Protein AF-A0A920NKQ0-F1 (afdb_monomer_lite)

Sequence (234 aa):
MLNNEHKSLPPTGQDGELVLVLLNKGPVLARYVREHEGAYEIELANKSRVQLPPNRVLLLIVMDVQLAQGIKTLNKELRGLANKMDLRELWNEFKDSQQQFSNEEIANIYFGHLPTPQELIASVMHLETNCIYFYRKDSVYCSADEIEVEKKLADITSRVEKKQLAESLAKSLQAGTIPDPLTAAQKALLNHLRGFAIHGNNYPGYKPALEVIKLIQTGPKKQTAKSLGTVESS

Radius of gyration: 24.73 Å; chains: 1; bounding box: 52×61×77 Å

Secondary structure (DSSP, 8-state):
-------PPPSS--TTEEEEEEETTEEEEEEEEEEETTEEEEE-TTS-EEEE-GGGEEEEEE----TTTHHHHHHHHHHHHHTT---HHHHHHHTT---EE-HHHHHHHHHTSPPPHHHHHHHHHHHHHT-SSEEEETTEEEEPPHHHHHHHHHHHHHHHHHHHHHHHHHHHHHTT---SS--HHHHHHHHHHHHHHHHGGGSTTHHHHHHHHHHHHH--S---S---------

Foldseek 3Di:
DDDPDVPDDDQAFDQQKWWWFQDPVAIAIWGWGGADPQWTWTAHQVRDIDTHHPLRTQDIDGGDDDPVCGRVNLRVVLLVLLVPDDCVVVLVVCQPPQDKAALQRSLCVRVVHRDDPSSSSSSSRNQTPPDQQWHDDRRIIGGDHPVSSVVVVVVVVVVVVLLVLLLVQLVQVLVVHGDVVQDPSNVVLVVLLVQCVVPNPVRPSVVSNVSSVVSNVVDPPDDDDDDDDDDDDD

Structure (mmCIF, N/CA/C/O backbone):
data_AF-A0A920NKQ0-F1
#
_entry.id   AF-A0A920NKQ0-F1
#
loop_
_atom_site.group_PDB
_atom_site.id
_atom_site.type_symbol
_atom_site.label_atom_id
_atom_site.label_alt_id
_atom_site.label_comp_id
_atom_site.label_asym_id
_atom_site.label_entity_id
_atom_site.label_seq_id
_atom_site.pdbx_PDB_ins_code
_atom_site.Cartn_x
_atom_site.Cartn_y
_atom_site.Cartn_z
_atom_site.occupancy
_atom_site.B_iso_or_equiv
_atom_site.auth_seq_id
_atom_site.auth_comp_id
_atom_site.auth_asym_id
_atom_site.auth_atom_id
_atom_site.pdbx_PDB_model_num
ATOM 1 N N . MET A 1 1 ? 14.830 15.825 -24.745 1.00 31.38 1 MET A N 1
ATOM 2 C CA . MET A 1 1 ? 14.109 14.890 -25.633 1.00 31.38 1 MET A CA 1
ATOM 3 C C . MET A 1 1 ? 14.658 13.504 -25.361 1.00 31.38 1 MET A C 1
ATOM 5 O O . MET A 1 1 ? 15.777 13.232 -25.770 1.00 31.38 1 MET A O 1
ATOM 9 N N . LEU A 1 2 ? 13.936 12.685 -24.601 1.00 30.92 2 LEU A N 1
ATOM 10 C CA . LEU A 1 2 ? 14.263 11.273 -24.414 1.00 30.92 2 LEU A CA 1
ATOM 11 C C . LEU A 1 2 ? 13.080 10.475 -24.954 1.00 30.92 2 LEU A C 1
ATOM 13 O O . LEU A 1 2 ? 11.958 10.605 -24.470 1.00 30.92 2 LEU A O 1
ATOM 17 N N . ASN A 1 3 ? 13.345 9.753 -26.041 1.00 26.55 3 ASN A N 1
ATOM 18 C CA . ASN A 1 3 ? 12.421 8.841 -26.693 1.00 26.55 3 ASN A CA 1
ATOM 19 C C . ASN A 1 3 ? 12.031 7.733 -25.709 1.00 26.55 3 ASN A C 1
ATOM 21 O O . ASN A 1 3 ? 12.836 6.845 -25.435 1.00 26.55 3 ASN A O 1
ATOM 25 N N . ASN A 1 4 ? 10.781 7.738 -25.250 1.00 32.66 4 ASN A N 1
ATOM 26 C CA . ASN A 1 4 ? 10.126 6.515 -24.801 1.00 32.66 4 ASN A CA 1
ATOM 27 C C . ASN A 1 4 ? 9.737 5.717 -26.046 1.00 32.66 4 ASN A C 1
ATOM 29 O O . ASN A 1 4 ? 8.586 5.723 -26.480 1.00 32.66 4 ASN A O 1
ATOM 33 N N . GLU A 1 5 ? 10.723 5.065 -26.661 1.00 35.31 5 GLU A N 1
ATOM 34 C CA . GLU A 1 5 ? 10.414 3.979 -27.578 1.00 35.31 5 GLU A CA 1
ATOM 35 C C . GLU A 1 5 ? 9.790 2.864 -26.743 1.00 35.31 5 GLU A C 1
ATOM 37 O O . GLU A 1 5 ? 10.391 2.382 -25.780 1.00 35.31 5 GLU A O 1
ATOM 42 N N . HIS A 1 6 ? 8.560 2.482 -27.087 1.00 40.12 6 HIS A N 1
ATOM 43 C CA . HIS A 1 6 ? 7.969 1.233 -26.634 1.00 40.12 6 HIS A CA 1
ATOM 44 C C . HIS A 1 6 ? 8.963 0.118 -26.951 1.00 40.12 6 HIS A C 1
ATOM 46 O O . HIS A 1 6 ? 9.069 -0.321 -28.095 1.00 40.12 6 HIS A O 1
ATOM 52 N N . LYS A 1 7 ? 9.728 -0.311 -25.946 1.00 43.72 7 LYS A N 1
ATOM 53 C CA . LYS A 1 7 ? 10.643 -1.437 -26.065 1.00 43.72 7 LYS A CA 1
ATOM 54 C C . LYS A 1 7 ? 9.771 -2.677 -26.245 1.00 43.72 7 LYS A C 1
ATOM 56 O O . LYS A 1 7 ? 9.278 -3.244 -25.273 1.00 43.72 7 LYS A O 1
ATOM 61 N N . SER A 1 8 ? 9.493 -3.011 -27.503 1.00 47.75 8 SER A N 1
ATOM 62 C CA . SER A 1 8 ? 8.722 -4.183 -27.897 1.00 47.75 8 SER A CA 1
ATOM 63 C C . SER A 1 8 ? 9.381 -5.418 -27.300 1.00 47.75 8 SER A C 1
ATOM 65 O O . SER A 1 8 ? 10.593 -5.606 -27.450 1.00 47.75 8 SER A O 1
ATOM 67 N N . LEU A 1 9 ? 8.594 -6.228 -26.602 1.00 51.69 9 LEU A N 1
ATOM 68 C CA . LEU A 1 9 ? 9.090 -7.439 -25.971 1.00 51.69 9 LEU A CA 1
ATOM 69 C C . LEU A 1 9 ? 9.550 -8.462 -27.011 1.00 51.69 9 LEU A C 1
ATOM 71 O O . LEU A 1 9 ? 8.978 -8.535 -28.104 1.00 51.69 9 LEU A O 1
ATOM 75 N N . PRO A 1 10 ? 10.538 -9.305 -26.673 1.00 56.22 10 PRO A N 1
ATOM 76 C CA . PRO A 1 10 ? 10.752 -10.528 -27.423 1.00 56.22 10 PRO A CA 1
ATOM 77 C C . PRO A 1 10 ? 9.481 -11.402 -27.363 1.00 56.22 10 PRO A C 1
ATOM 79 O O . PRO A 1 10 ? 8.816 -11.454 -26.329 1.00 56.22 10 PRO A O 1
ATOM 82 N N . PRO A 1 11 ? 9.133 -12.128 -28.441 1.00 54.22 11 PRO A N 1
ATOM 83 C CA . PRO A 1 11 ? 7.892 -12.911 -28.523 1.00 54.22 11 PRO A CA 1
ATOM 84 C C . PRO A 1 11 ? 7.810 -14.072 -27.511 1.00 54.22 11 PRO A C 1
ATOM 86 O O . PRO A 1 11 ? 6.739 -14.652 -27.323 1.00 54.22 11 PRO A O 1
ATOM 89 N N . THR A 1 12 ? 8.924 -14.404 -26.851 1.00 55.59 12 THR A N 1
ATOM 90 C CA . THR A 1 12 ? 9.041 -15.491 -25.875 1.00 55.59 12 THR A CA 1
ATOM 91 C C . THR A 1 12 ? 9.936 -15.040 -24.725 1.00 55.59 12 THR A C 1
ATOM 93 O O . THR A 1 12 ? 11.038 -14.551 -24.974 1.00 55.59 12 THR A O 1
ATOM 96 N N . GLY A 1 13 ? 9.485 -15.242 -23.485 1.00 58.12 13 GLY A N 1
ATOM 97 C CA . GLY A 1 13 ? 10.257 -14.932 -22.286 1.00 58.12 13 GLY A CA 1
ATOM 98 C C . GLY A 1 13 ? 11.505 -15.802 -22.181 1.00 58.12 13 GLY A C 1
ATOM 99 O O . GLY A 1 13 ? 11.417 -17.032 -22.225 1.00 58.12 13 GLY A O 1
ATOM 100 N N . GLN A 1 14 ? 12.668 -15.164 -22.068 1.00 57.09 14 GLN A N 1
ATOM 101 C CA . GLN A 1 14 ? 13.926 -15.857 -21.783 1.00 57.09 14 GLN A CA 1
ATOM 102 C C . GLN A 1 14 ? 14.057 -16.131 -20.276 1.00 57.09 14 GLN A C 1
ATOM 104 O O . GLN A 1 14 ? 13.480 -15.425 -19.442 1.00 57.09 14 GLN A O 1
ATOM 109 N N . ASP A 1 15 ? 14.828 -17.159 -19.907 1.00 59.41 15 ASP A N 1
ATOM 110 C CA . ASP A 1 15 ? 15.161 -17.426 -18.505 1.00 59.41 15 ASP A CA 1
ATOM 111 C C . ASP A 1 15 ? 15.832 -16.184 -17.884 1.00 59.41 15 AS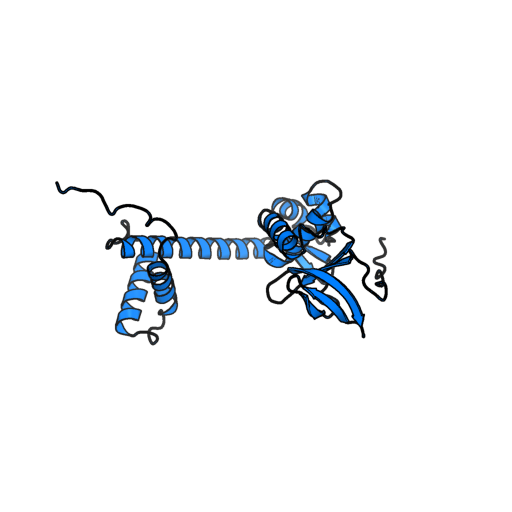P A C 1
ATOM 113 O O . ASP A 1 15 ? 16.913 -15.778 -18.300 1.00 59.41 15 ASP A O 1
ATOM 117 N N . GLY A 1 16 ? 15.169 -15.565 -16.898 1.00 66.50 16 GLY A N 1
ATOM 118 C CA . GLY A 1 16 ? 15.661 -14.372 -16.187 1.00 66.50 16 GLY A CA 1
ATOM 119 C C . GLY A 1 16 ? 14.882 -13.076 -16.445 1.00 66.50 16 GLY A C 1
ATOM 120 O O . GLY A 1 16 ? 15.125 -12.074 -15.771 1.00 66.50 16 GLY A O 1
ATOM 121 N N . GLU A 1 17 ? 13.908 -13.070 -17.360 1.00 84.56 17 GLU A N 1
ATOM 122 C CA . GLU A 1 17 ? 13.039 -11.905 -17.557 1.00 84.56 17 GLU A CA 1
ATOM 123 C C . GLU A 1 17 ? 11.951 -11.837 -16.477 1.00 84.56 17 GLU A C 1
ATOM 125 O O . GLU A 1 17 ? 11.059 -12.691 -16.369 1.00 84.56 17 GLU A O 1
ATOM 130 N N . LEU A 1 18 ? 12.030 -10.797 -15.651 1.00 89.19 18 LEU A N 1
ATOM 131 C CA . LEU A 1 18 ? 11.061 -10.503 -14.611 1.00 89.19 18 LEU A CA 1
ATOM 132 C C . LEU A 1 18 ? 10.229 -9.284 -14.977 1.00 89.19 18 LEU A C 1
ATOM 134 O O . LEU A 1 18 ? 10.661 -8.344 -15.643 1.00 89.19 18 LEU A O 1
ATOM 138 N N . VAL A 1 19 ? 9.011 -9.287 -14.464 1.00 91.06 19 VAL A N 1
ATOM 139 C CA . VAL A 1 19 ? 8.059 -8.211 -14.664 1.00 91.06 19 VAL A CA 1
ATOM 140 C C . VAL A 1 19 ? 7.398 -7.881 -13.339 1.00 91.06 19 VAL A C 1
ATOM 142 O O . VAL A 1 19 ? 6.924 -8.763 -12.616 1.00 91.06 19 VAL A O 1
ATOM 145 N N . LEU A 1 20 ? 7.395 -6.600 -12.990 1.00 93.38 20 LEU A N 1
ATOM 146 C CA . LEU A 1 20 ? 6.623 -6.095 -11.868 1.00 93.38 20 LEU A CA 1
ATOM 147 C C . LEU A 1 20 ? 5.229 -5.744 -12.377 1.00 93.38 20 LEU A C 1
ATOM 149 O O . LEU A 1 20 ? 5.084 -4.925 -13.284 1.00 93.38 20 LEU A O 1
ATOM 153 N N . VAL A 1 21 ? 4.202 -6.348 -11.789 1.00 93.06 21 VAL A N 1
ATOM 154 C CA . VAL A 1 21 ? 2.810 -6.145 -12.206 1.00 93.06 21 VAL A CA 1
ATOM 155 C C . VAL A 1 21 ? 1.930 -5.696 -11.053 1.00 93.06 21 VAL A C 1
ATOM 157 O O . VAL A 1 21 ? 2.148 -6.088 -9.909 1.00 93.06 21 VAL A O 1
ATOM 160 N N . LEU A 1 22 ? 0.893 -4.919 -11.355 1.00 92.75 22 LEU A N 1
ATOM 161 C CA . LEU A 1 22 ? -0.088 -4.427 -10.396 1.00 92.75 22 LEU A CA 1
ATOM 162 C C . LEU A 1 22 ? -1.309 -5.353 -10.320 1.00 92.75 22 LEU A C 1
ATOM 164 O O . LEU A 1 22 ? -2.247 -5.254 -11.113 1.00 92.75 22 LEU A O 1
ATOM 168 N N . LEU A 1 23 ? -1.348 -6.234 -9.322 1.00 91.44 23 LEU A N 1
ATOM 169 C CA . LEU A 1 23 ? -2.534 -7.045 -9.033 1.00 91.44 23 LEU A CA 1
ATOM 170 C C . LEU A 1 23 ? -3.507 -6.285 -8.119 1.00 91.44 23 LEU A C 1
ATOM 172 O O . LEU A 1 23 ? -3.176 -5.260 -7.534 1.00 91.44 23 LEU A O 1
ATOM 176 N N . ASN A 1 24 ? -4.712 -6.825 -7.918 1.00 87.62 24 ASN A N 1
ATOM 177 C CA . ASN A 1 24 ? -5.721 -6.209 -7.038 1.00 87.62 24 ASN A CA 1
ATOM 178 C C . ASN A 1 24 ? -5.260 -6.048 -5.578 1.00 87.62 24 ASN A C 1
ATOM 180 O O . ASN A 1 24 ? -5.810 -5.235 -4.846 1.00 87.62 24 ASN A O 1
ATOM 184 N N . LYS A 1 25 ? -4.275 -6.842 -5.141 1.00 86.31 25 LYS A N 1
ATOM 185 C CA . LYS A 1 25 ? -3.682 -6.769 -3.796 1.00 86.31 25 LYS A CA 1
ATOM 186 C C . LYS A 1 25 ? -2.378 -5.958 -3.758 1.00 86.31 25 LYS A C 1
ATOM 188 O O . LYS A 1 25 ? -1.677 -6.013 -2.752 1.00 86.31 25 LYS A O 1
ATOM 193 N N . GLY A 1 26 ? 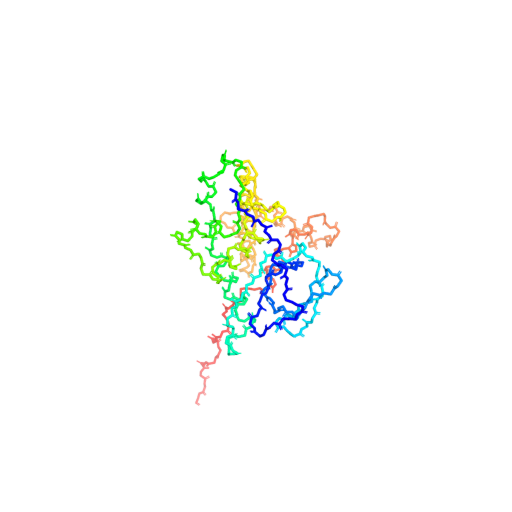-2.045 -5.262 -4.844 1.00 90.62 26 GLY A N 1
ATOM 194 C CA . GLY A 1 26 ? -0.819 -4.487 -4.994 1.00 90.62 26 GLY A CA 1
ATOM 195 C C . GLY A 1 26 ? 0.213 -5.127 -5.935 1.00 90.62 26 GLY A C 1
ATOM 196 O O . GLY A 1 26 ? -0.064 -6.152 -6.572 1.00 90.62 26 GLY A O 1
ATOM 197 N N . PRO A 1 27 ? 1.403 -4.513 -6.030 1.00 93.81 27 PRO A N 1
ATOM 198 C CA . PRO A 1 27 ? 2.465 -4.901 -6.937 1.00 93.81 27 PRO A CA 1
ATOM 199 C C . PRO A 1 27 ? 3.124 -6.224 -6.533 1.00 93.81 27 PRO A C 1
ATOM 201 O O . PRO A 1 27 ? 3.353 -6.516 -5.349 1.00 93.81 27 PRO A O 1
ATOM 204 N N . VAL A 1 28 ? 3.422 -7.042 -7.540 1.00 93.75 28 VAL A N 1
ATOM 205 C CA . VAL A 1 28 ? 4.037 -8.364 -7.402 1.00 93.75 28 VAL A CA 1
ATOM 206 C C . VAL A 1 28 ? 5.036 -8.577 -8.530 1.00 93.75 28 VAL A C 1
ATOM 208 O O . VAL A 1 28 ? 4.722 -8.349 -9.695 1.00 93.75 28 VAL A O 1
ATOM 211 N N . LEU A 1 29 ? 6.232 -9.039 -8.176 1.00 93.00 29 LEU A N 1
ATOM 212 C CA . LEU A 1 29 ? 7.236 -9.484 -9.132 1.00 93.00 29 LEU A CA 1
ATOM 213 C C . LEU A 1 29 ? 6.882 -10.891 -9.626 1.00 93.00 29 LEU A C 1
ATOM 215 O O . LEU A 1 29 ? 6.630 -11.795 -8.819 1.00 93.00 29 LEU A O 1
ATOM 219 N N . ALA A 1 30 ? 6.870 -11.071 -10.938 1.00 91.38 30 ALA A N 1
ATOM 220 C CA . ALA A 1 30 ? 6.529 -12.309 -11.623 1.00 91.38 30 ALA A CA 1
ATOM 221 C C . ALA A 1 30 ? 7.544 -12.595 -12.735 1.00 91.38 30 ALA A C 1
ATOM 223 O O . ALA A 1 30 ? 8.327 -11.720 -13.105 1.00 91.38 30 ALA A O 1
ATOM 224 N N . ARG A 1 31 ? 7.534 -13.817 -13.270 1.00 89.62 31 ARG A N 1
ATOM 225 C CA . ARG A 1 31 ? 8.310 -14.154 -14.467 1.00 89.62 31 ARG A CA 1
ATOM 226 C C . ARG A 1 31 ? 7.494 -13.811 -15.708 1.00 89.62 31 ARG A C 1
ATOM 228 O O . ARG A 1 31 ? 6.308 -14.145 -15.765 1.00 89.62 31 ARG A O 1
ATOM 235 N N . TYR A 1 32 ? 8.115 -13.162 -16.683 1.00 88.81 32 TYR A N 1
ATOM 236 C CA . TYR A 1 32 ? 7.499 -12.942 -17.986 1.00 88.81 32 TYR A CA 1
ATOM 237 C C . TYR A 1 32 ? 7.494 -14.252 -18.791 1.00 88.81 32 TYR A C 1
ATOM 239 O O . TYR A 1 32 ? 8.477 -14.989 -18.776 1.00 88.81 32 TYR A O 1
ATOM 247 N N . VAL A 1 33 ? 6.375 -14.580 -19.446 1.00 87.31 33 VAL A N 1
ATOM 248 C CA . VAL A 1 33 ? 6.249 -15.808 -20.253 1.00 87.31 33 VAL A CA 1
ATOM 249 C C . VAL A 1 33 ? 6.182 -15.471 -21.735 1.00 87.31 33 VAL A C 1
ATOM 251 O O . VAL A 1 33 ? 6.954 -16.020 -22.516 1.00 87.31 33 VAL A O 1
ATOM 254 N N . ARG A 1 34 ? 5.240 -14.612 -22.132 1.00 85.75 34 ARG A N 1
ATOM 255 C CA . ARG A 1 34 ? 5.060 -14.144 -23.515 1.00 85.75 34 ARG A CA 1
ATOM 256 C C . ARG A 1 34 ? 4.038 -13.016 -23.576 1.00 85.75 34 ARG A C 1
ATOM 258 O O . ARG A 1 34 ? 3.307 -12.775 -22.616 1.00 85.75 34 ARG A O 1
ATOM 265 N N . GLU A 1 35 ? 3.932 -12.390 -24.737 1.00 83.81 35 GLU A N 1
ATOM 266 C CA . GLU A 1 35 ? 2.845 -11.484 -25.095 1.00 83.81 35 GLU A CA 1
ATOM 267 C C . GLU A 1 35 ? 1.947 -12.160 -26.139 1.00 83.81 35 GLU A C 1
ATOM 269 O O . GLU A 1 35 ? 2.434 -12.765 -27.094 1.00 83.81 35 GLU A O 1
ATOM 274 N N . HIS A 1 36 ? 0.632 -12.107 -25.940 1.00 79.19 36 HIS A N 1
ATOM 275 C CA . HIS A 1 36 ? -0.359 -12.681 -26.847 1.00 79.19 36 HIS A CA 1
ATOM 276 C C . HIS A 1 36 ? -1.541 -11.723 -26.982 1.00 79.19 36 HIS A C 1
ATOM 278 O O . HIS A 1 36 ? -2.149 -11.362 -25.978 1.00 79.19 36 HIS A O 1
ATOM 284 N N . GLU A 1 37 ? -1.868 -11.316 -28.213 1.00 78.31 37 GLU A N 1
ATOM 285 C CA . GLU A 1 37 ? -2.994 -10.407 -28.511 1.00 78.31 37 GLU A CA 1
ATOM 286 C C . GLU A 1 37 ? -2.965 -9.093 -27.697 1.00 78.31 37 GLU A C 1
ATOM 288 O O . GLU A 1 37 ? -4.000 -8.563 -27.298 1.00 78.31 37 GLU A O 1
ATOM 293 N N . GLY A 1 38 ? -1.767 -8.562 -27.421 1.00 78.38 38 GLY A N 1
ATOM 294 C CA . GLY A 1 38 ? -1.579 -7.342 -26.624 1.00 78.38 38 GLY A CA 1
ATOM 295 C C . GLY A 1 38 ? -1.772 -7.529 -25.113 1.00 78.38 38 GLY A C 1
ATOM 296 O O . GLY A 1 38 ? -1.787 -6.548 -24.371 1.00 78.38 38 GLY A O 1
ATOM 297 N N . ALA A 1 39 ? -1.922 -8.769 -24.637 1.00 85.00 39 ALA A N 1
ATOM 298 C CA . ALA A 1 39 ? -1.914 -9.123 -23.223 1.00 85.00 39 ALA A CA 1
ATOM 299 C C . ALA A 1 39 ? -0.613 -9.842 -22.841 1.00 85.00 39 ALA A C 1
ATOM 301 O O . ALA A 1 39 ? -0.072 -10.655 -23.589 1.00 85.00 39 ALA A O 1
ATOM 302 N N . TYR A 1 40 ? -0.130 -9.573 -21.632 1.00 86.31 40 TYR A N 1
ATOM 303 C CA . TYR A 1 40 ? 1.097 -10.142 -21.088 1.00 86.31 40 TYR A CA 1
ATOM 304 C C . TYR A 1 40 ? 0.750 -11.398 -20.290 1.00 86.31 40 TYR A C 1
ATOM 306 O O . TYR A 1 40 ? 0.030 -11.319 -19.292 1.00 86.31 40 TYR A O 1
ATOM 314 N N . GLU A 1 41 ? 1.265 -12.554 -20.704 1.00 90.38 41 GLU A N 1
ATOM 315 C CA . GLU A 1 41 ? 1.208 -13.786 -19.922 1.00 90.38 41 GLU A CA 1
ATOM 316 C C . GLU A 1 41 ? 2.402 -13.835 -18.965 1.00 90.38 41 GLU A C 1
ATOM 318 O O . GLU A 1 41 ? 3.564 -13.740 -19.370 1.00 90.38 41 GLU A O 1
ATOM 323 N N . ILE A 1 42 ? 2.100 -13.988 -17.678 1.00 91.00 42 ILE A N 1
ATOM 324 C CA . ILE A 1 42 ? 3.086 -14.004 -16.600 1.00 91.00 42 ILE A CA 1
ATOM 325 C C . ILE A 1 42 ? 2.926 -15.246 -15.729 1.00 91.00 42 ILE A C 1
ATOM 327 O O . ILE A 1 42 ? 1.824 -15.774 -15.572 1.00 91.00 42 ILE A O 1
ATOM 331 N N . GLU A 1 43 ? 4.015 -15.683 -15.105 1.00 90.56 43 GLU A N 1
ATOM 332 C CA . GLU A 1 43 ? 4.030 -16.771 -14.131 1.00 90.56 43 GLU A CA 1
ATOM 333 C C . GLU A 1 43 ? 4.333 -16.223 -12.730 1.00 90.56 43 GLU A C 1
ATOM 335 O O . GLU A 1 43 ? 5.390 -15.643 -12.462 1.00 90.56 43 GLU A O 1
ATOM 340 N N . LEU A 1 44 ? 3.378 -16.398 -11.817 1.00 89.31 44 LEU A N 1
ATOM 341 C CA . LEU A 1 44 ? 3.498 -15.983 -10.422 1.00 89.31 44 LEU A CA 1
ATOM 342 C C . LEU A 1 44 ? 4.373 -16.962 -9.621 1.00 89.31 44 LEU A C 1
ATOM 344 O O . LEU A 1 44 ? 4.608 -18.103 -10.010 1.00 89.31 44 LEU A O 1
ATOM 348 N N . ALA A 1 45 ? 4.799 -16.551 -8.424 1.00 86.06 45 ALA A N 1
ATOM 349 C CA . ALA A 1 45 ? 5.677 -17.353 -7.562 1.00 86.06 45 ALA A CA 1
ATOM 350 C C . ALA A 1 45 ? 5.107 -18.729 -7.142 1.00 86.06 45 ALA A C 1
ATOM 352 O O . ALA A 1 45 ? 5.848 -19.608 -6.710 1.00 86.06 45 ALA A O 1
ATOM 353 N N . ASN A 1 46 ? 3.790 -18.913 -7.231 1.00 84.81 46 ASN A N 1
ATOM 354 C CA . ASN A 1 46 ? 3.079 -20.175 -6.996 1.00 84.81 46 ASN A CA 1
ATOM 355 C C . ASN A 1 46 ? 2.933 -21.031 -8.274 1.00 84.81 46 ASN A C 1
ATOM 357 O O . ASN A 1 46 ? 2.162 -21.987 -8.258 1.00 84.81 46 ASN A O 1
ATOM 361 N N . LYS A 1 47 ? 3.628 -20.681 -9.365 1.00 83.00 47 LYS A N 1
ATOM 362 C CA . LYS A 1 47 ? 3.540 -21.302 -10.697 1.00 83.00 47 LYS A CA 1
ATOM 363 C C . LYS A 1 47 ? 2.178 -21.165 -11.389 1.00 83.00 47 LYS A C 1
ATOM 365 O O . LYS A 1 47 ? 1.954 -21.799 -12.415 1.00 83.00 47 LYS A O 1
ATOM 370 N N . SER A 1 48 ? 1.258 -20.349 -10.865 1.00 87.19 48 SER A N 1
ATOM 371 C CA . SER A 1 48 ? 0.031 -20.030 -11.599 1.00 87.19 48 SER A CA 1
ATOM 372 C C . SER A 1 48 ? 0.326 -18.997 -12.677 1.00 87.19 48 SER A C 1
ATOM 374 O O . SER A 1 48 ? 1.037 -18.023 -12.409 1.00 87.19 48 SER A O 1
ATOM 376 N N . ARG A 1 49 ? -0.273 -19.175 -13.853 1.00 90.44 49 ARG A N 1
ATOM 377 C CA . ARG A 1 49 ? -0.169 -18.224 -14.959 1.00 90.44 49 ARG A CA 1
ATOM 378 C C . ARG A 1 49 ? -1.382 -17.316 -15.026 1.00 90.44 49 ARG A C 1
ATOM 380 O O . ARG A 1 49 ? -2.498 -17.749 -14.743 1.00 90.44 49 ARG A O 1
ATOM 387 N N . VAL A 1 50 ? -1.146 -16.058 -15.369 1.00 90.69 50 VAL A N 1
ATOM 388 C CA . VAL A 1 50 ? -2.179 -15.024 -15.463 1.00 90.69 50 VAL A CA 1
ATOM 389 C C . VAL A 1 50 ? -1.895 -14.167 -16.690 1.00 90.69 50 VAL A C 1
ATOM 391 O O . VAL A 1 50 ? -0.738 -13.858 -16.964 1.00 90.69 50 VAL A O 1
ATOM 394 N N . GLN A 1 51 ? -2.947 -13.778 -17.409 1.00 91.06 51 GLN A N 1
ATOM 395 C CA . GLN A 1 51 ? -2.866 -12.769 -18.462 1.00 91.06 51 GLN A CA 1
ATOM 396 C C . GLN A 1 51 ? -3.274 -11.407 -17.913 1.00 91.06 51 GLN A C 1
ATOM 398 O O . GLN A 1 51 ? -4.273 -11.292 -17.198 1.00 91.06 51 GLN A O 1
ATOM 403 N N . LEU A 1 52 ? -2.496 -10.381 -18.240 1.00 90.38 52 LEU A N 1
ATOM 404 C CA . LEU A 1 52 ? -2.727 -9.018 -17.785 1.00 90.38 52 LEU A CA 1
ATOM 405 C C . LEU A 1 52 ? -2.664 -8.028 -18.952 1.00 90.38 52 LEU A C 1
ATOM 407 O O . LEU A 1 52 ? -1.816 -8.175 -19.832 1.00 90.38 52 LEU A O 1
ATOM 411 N N . PRO A 1 53 ? -3.523 -6.995 -18.953 1.00 90.56 53 PRO A N 1
ATOM 412 C CA . PRO A 1 53 ? -3.408 -5.901 -19.908 1.00 90.56 53 PRO A CA 1
ATOM 413 C C . PRO A 1 53 ? -2.134 -5.066 -19.657 1.00 90.56 53 PRO A C 1
ATOM 415 O O . PRO A 1 53 ? -1.649 -5.019 -18.520 1.00 90.56 53 PRO A O 1
ATOM 418 N N . PRO A 1 54 ? -1.620 -4.341 -20.669 1.00 86.19 54 PRO A N 1
ATOM 419 C CA . PRO A 1 54 ? -0.352 -3.608 -20.574 1.00 86.19 54 PRO A CA 1
ATOM 420 C C . PRO A 1 54 ? -0.319 -2.563 -19.450 1.00 86.19 54 PRO A C 1
ATOM 422 O O . PRO A 1 54 ? 0.693 -2.389 -18.785 1.00 86.19 54 PRO A O 1
ATOM 425 N N . ASN A 1 55 ? -1.450 -1.914 -19.153 1.00 87.00 55 ASN A N 1
ATOM 426 C CA . ASN A 1 55 ? -1.563 -0.898 -18.094 1.00 87.00 55 ASN A CA 1
ATOM 427 C C . ASN A 1 55 ? -1.353 -1.435 -16.660 1.00 87.00 55 ASN A C 1
ATOM 429 O O . ASN A 1 55 ? -1.281 -0.659 -15.700 1.00 87.00 55 ASN A O 1
ATOM 433 N N . ARG A 1 56 ? -1.301 -2.763 -16.500 1.00 90.50 56 ARG A N 1
ATOM 434 C CA . ARG A 1 56 ? -0.995 -3.456 -15.243 1.00 90.50 56 ARG A CA 1
ATOM 435 C C . ARG A 1 56 ? 0.484 -3.819 -15.132 1.00 90.50 56 ARG A C 1
ATOM 437 O O . ARG A 1 56 ? 0.894 -4.266 -14.065 1.00 90.50 56 ARG A O 1
ATOM 444 N N . VAL A 1 57 ? 1.273 -3.638 -16.187 1.00 90.50 57 VAL A N 1
ATOM 445 C CA . VAL A 1 57 ? 2.725 -3.817 -16.167 1.00 90.50 57 VAL A CA 1
ATOM 446 C C . VAL A 1 57 ? 3.364 -2.519 -15.685 1.00 90.50 57 VAL A C 1
ATOM 448 O O . VAL A 1 57 ? 3.104 -1.452 -16.229 1.00 90.50 57 VAL A O 1
ATOM 451 N N . LEU A 1 58 ? 4.155 -2.611 -14.617 1.00 90.88 58 LEU A N 1
ATOM 452 C CA . LEU A 1 58 ? 4.789 -1.465 -13.964 1.00 90.88 58 LEU A CA 1
ATOM 453 C C . LEU A 1 58 ? 6.239 -1.289 -14.406 1.00 90.88 58 LEU A C 1
ATOM 455 O O . LEU A 1 58 ? 6.679 -0.174 -14.654 1.00 90.88 58 LEU A O 1
ATOM 459 N N . LEU A 1 59 ? 6.976 -2.397 -14.467 1.00 90.00 59 LEU A N 1
ATOM 460 C CA . LEU A 1 59 ? 8.395 -2.433 -14.801 1.00 90.00 59 LEU A CA 1
ATOM 461 C C . LEU A 1 59 ? 8.744 -3.757 -15.476 1.00 90.00 59 LEU A C 1
ATOM 463 O O . LEU A 1 59 ? 8.226 -4.812 -15.101 1.00 90.00 59 LEU A O 1
ATOM 467 N N . LEU A 1 60 ? 9.684 -3.687 -16.411 1.00 86.81 60 LEU A N 1
ATOM 468 C CA . LEU A 1 60 ? 10.296 -4.821 -17.097 1.00 86.81 60 LEU A CA 1
ATOM 469 C C . LEU A 1 60 ? 11.774 -4.850 -16.734 1.00 86.81 60 LEU A C 1
ATOM 471 O O . LEU A 1 60 ? 12.482 -3.871 -16.960 1.00 86.81 60 LEU A O 1
ATOM 475 N N . ILE A 1 61 ? 12.230 -5.944 -16.131 1.00 85.31 61 ILE A N 1
ATOM 476 C CA . ILE A 1 61 ? 13.574 -6.028 -15.564 1.00 85.31 61 ILE A CA 1
ATOM 477 C C . ILE A 1 61 ? 14.175 -7.386 -15.883 1.00 85.31 61 ILE A C 1
ATOM 479 O O . ILE A 1 61 ? 13.590 -8.429 -15.607 1.00 85.31 61 ILE A O 1
ATOM 483 N N . VAL A 1 62 ? 15.393 -7.367 -16.408 1.00 83.62 62 VAL A N 1
ATOM 484 C CA . VAL A 1 62 ? 16.200 -8.574 -16.566 1.00 83.62 62 VAL A CA 1
ATOM 485 C C . VAL A 1 62 ? 17.047 -8.730 -15.311 1.00 83.62 62 VAL A C 1
ATOM 487 O O . VAL A 1 62 ? 17.829 -7.840 -14.973 1.00 83.62 62 VAL A O 1
ATOM 490 N N . MET A 1 63 ? 16.863 -9.833 -14.590 1.00 77.56 63 MET A N 1
ATOM 491 C CA . MET A 1 63 ? 17.605 -10.119 -13.365 1.00 77.56 63 MET A CA 1
ATOM 492 C C . MET A 1 63 ? 17.871 -11.616 -13.260 1.00 77.56 63 MET A C 1
ATOM 494 O O . MET A 1 63 ? 16.956 -12.428 -13.393 1.00 77.56 63 MET A O 1
ATOM 498 N N . ASP A 1 64 ? 19.113 -11.978 -12.952 1.00 71.12 64 ASP A N 1
ATOM 499 C CA . ASP A 1 64 ? 19.453 -13.360 -12.634 1.00 71.12 64 ASP A CA 1
ATOM 500 C C . ASP A 1 64 ? 18.904 -13.722 -11.244 1.00 71.12 64 ASP A C 1
ATOM 502 O O . ASP A 1 64 ? 19.440 -13.327 -10.205 1.00 71.12 64 ASP A O 1
ATOM 506 N N . VAL A 1 65 ? 17.783 -14.445 -11.223 1.00 67.25 65 VAL A N 1
ATOM 507 C CA . VAL A 1 65 ? 17.217 -14.992 -9.989 1.00 67.25 65 VAL A CA 1
ATOM 508 C C . VAL A 1 65 ? 17.759 -16.394 -9.804 1.00 67.25 65 VAL A C 1
ATOM 510 O O . VAL A 1 65 ? 17.228 -17.362 -10.352 1.00 67.25 65 VAL A O 1
ATOM 513 N N . GLN A 1 66 ? 18.774 -16.498 -8.952 1.00 63.66 66 GLN A N 1
ATOM 514 C CA . GLN A 1 66 ? 19.324 -17.775 -8.520 1.00 63.66 66 GLN A CA 1
ATOM 515 C C . GLN A 1 66 ? 18.205 -18.707 -8.023 1.00 63.66 66 GLN A C 1
ATOM 517 O O . GLN A 1 66 ? 17.337 -18.314 -7.230 1.00 63.66 66 GLN A O 1
ATOM 522 N N . LEU A 1 67 ? 18.248 -19.970 -8.464 1.00 55.03 67 LEU A N 1
ATOM 523 C CA . LEU A 1 67 ? 17.207 -20.980 -8.218 1.00 55.03 67 LEU A CA 1
ATOM 524 C C . LEU A 1 67 ? 16.887 -21.160 -6.720 1.00 55.03 67 LEU A C 1
ATOM 526 O O . LEU A 1 67 ? 15.753 -21.474 -6.360 1.00 55.03 67 LEU A O 1
ATOM 530 N N . ALA A 1 68 ? 17.882 -20.929 -5.854 1.00 51.16 68 ALA A N 1
ATOM 531 C CA . ALA A 1 68 ? 17.782 -21.066 -4.403 1.00 51.16 68 ALA A CA 1
ATOM 532 C C . ALA A 1 68 ? 16.973 -19.949 -3.719 1.00 51.16 68 ALA A C 1
ATOM 534 O O . ALA A 1 68 ? 16.311 -20.212 -2.716 1.00 51.16 68 ALA A O 1
ATOM 535 N N . GLN A 1 69 ? 16.998 -18.715 -4.239 1.00 64.25 69 GLN A N 1
ATOM 536 C CA . GLN A 1 69 ? 16.317 -17.588 -3.590 1.00 64.25 69 GLN A CA 1
ATOM 537 C C . GLN A 1 69 ? 14.831 -17.563 -3.962 1.00 64.25 69 GLN A C 1
ATOM 539 O O . GLN A 1 69 ? 13.985 -17.363 -3.094 1.00 64.25 69 GLN A O 1
ATOM 544 N N . GLY A 1 70 ? 14.480 -17.898 -5.206 1.00 81.06 70 GLY A N 1
ATOM 545 C CA . GLY A 1 70 ? 13.095 -18.016 -5.664 1.00 81.06 70 GLY A CA 1
ATOM 546 C C . GLY A 1 70 ? 12.300 -16.697 -5.634 1.00 81.06 70 GLY A C 1
ATOM 547 O O . GLY A 1 70 ? 12.414 -15.861 -4.737 1.00 81.06 70 GLY A O 1
ATOM 548 N N . ILE A 1 71 ? 11.392 -16.519 -6.598 1.00 86.56 71 ILE A N 1
ATOM 549 C CA . ILE A 1 71 ? 10.610 -15.274 -6.770 1.00 86.56 71 ILE A CA 1
ATOM 550 C C . ILE A 1 71 ? 9.794 -14.909 -5.514 1.00 86.56 71 ILE A C 1
ATOM 552 O O . ILE A 1 71 ? 9.546 -13.736 -5.236 1.00 86.56 71 ILE A O 1
ATOM 556 N N . LYS A 1 72 ? 9.372 -15.901 -4.719 1.00 88.94 72 LYS A N 1
ATOM 557 C CA . LYS A 1 72 ? 8.606 -15.675 -3.484 1.00 88.94 72 LYS A CA 1
ATOM 558 C C . LYS A 1 72 ? 9.428 -14.966 -2.402 1.00 88.94 72 LYS A C 1
ATOM 560 O O . LYS A 1 72 ? 8.906 -14.053 -1.763 1.00 88.94 72 LYS A O 1
ATOM 565 N N . THR A 1 73 ? 10.668 -15.398 -2.174 1.00 90.25 73 THR A N 1
ATOM 566 C CA . THR A 1 73 ? 11.554 -14.797 -1.164 1.00 90.25 73 THR A CA 1
ATOM 567 C C . THR A 1 73 ? 11.971 -13.409 -1.615 1.00 90.25 73 THR A C 1
ATOM 569 O O . THR A 1 73 ? 11.816 -12.463 -0.850 1.00 90.25 73 THR A O 1
ATOM 572 N N . LEU A 1 74 ? 12.335 -13.271 -2.893 1.00 90.25 74 LEU A N 1
ATOM 573 C CA . LEU A 1 74 ? 12.674 -11.985 -3.494 1.00 90.25 74 LEU A CA 1
ATOM 574 C C . LEU A 1 74 ? 11.521 -10.972 -3.370 1.00 90.25 74 LEU A C 1
ATOM 576 O O . LEU A 1 74 ? 11.723 -9.862 -2.895 1.00 90.25 74 LEU A O 1
ATOM 580 N N . ASN A 1 75 ? 10.276 -11.364 -3.676 1.00 92.06 75 ASN A N 1
ATOM 581 C CA . ASN A 1 75 ? 9.101 -10.506 -3.450 1.00 92.06 75 ASN A CA 1
ATOM 582 C C . ASN A 1 75 ? 8.968 -10.044 -1.991 1.00 92.06 75 ASN A C 1
ATOM 584 O O . ASN A 1 75 ? 8.548 -8.917 -1.728 1.00 92.06 75 ASN A O 1
ATOM 588 N N . LYS A 1 76 ? 9.269 -10.924 -1.028 1.00 93.38 76 LYS A N 1
ATOM 589 C CA . LYS A 1 76 ? 9.196 -10.595 0.400 1.00 93.38 76 LYS A CA 1
ATOM 590 C C . LYS A 1 76 ? 10.285 -9.594 0.791 1.00 93.38 76 LYS A C 1
ATOM 592 O O . LYS A 1 76 ? 9.990 -8.669 1.543 1.00 93.38 76 LYS A O 1
ATOM 597 N N . GLU A 1 77 ? 11.503 -9.778 0.295 1.00 93.50 77 GLU A N 1
ATOM 598 C CA . GLU A 1 77 ? 12.642 -8.884 0.531 1.00 93.50 77 GLU A CA 1
ATOM 599 C C . GLU A 1 77 ? 12.391 -7.499 -0.066 1.00 93.50 77 GLU A C 1
ATOM 601 O O . GLU A 1 77 ? 12.463 -6.507 0.656 1.00 93.50 77 GLU A O 1
ATOM 606 N N . LEU A 1 78 ? 11.977 -7.439 -1.334 1.00 94.56 78 LEU A N 1
ATOM 607 C CA . LEU A 1 78 ? 11.666 -6.194 -2.041 1.00 94.56 78 LEU A CA 1
ATOM 608 C C . LEU A 1 78 ? 10.525 -5.426 -1.378 1.00 94.56 78 LEU A C 1
ATOM 610 O O . LEU A 1 78 ? 10.625 -4.221 -1.177 1.00 94.56 78 LEU A O 1
ATOM 614 N N . ARG A 1 79 ? 9.469 -6.122 -0.940 1.00 94.81 79 ARG A N 1
ATOM 615 C CA . ARG A 1 79 ? 8.398 -5.492 -0.157 1.00 94.81 79 ARG A CA 1
ATOM 616 C C . ARG A 1 79 ? 8.898 -5.003 1.202 1.00 94.81 79 ARG A C 1
ATOM 618 O O . ARG A 1 79 ? 8.440 -3.978 1.694 1.00 94.81 79 ARG A O 1
ATOM 625 N N . GLY A 1 80 ? 9.823 -5.735 1.820 1.00 95.19 80 GLY A N 1
ATOM 626 C CA . GLY A 1 80 ? 10.489 -5.315 3.049 1.00 95.19 80 GLY A CA 1
ATOM 627 C C . GLY A 1 80 ? 11.299 -4.031 2.866 1.00 95.19 80 GLY A C 1
ATOM 628 O O . GLY A 1 80 ? 11.247 -3.174 3.743 1.00 95.19 80 GLY A O 1
ATOM 629 N N . LEU A 1 81 ? 11.999 -3.890 1.737 1.00 95.06 81 LEU A N 1
ATOM 630 C CA . LEU A 1 81 ? 12.710 -2.669 1.358 1.00 95.06 81 LEU A CA 1
ATOM 631 C C . LEU A 1 81 ? 11.721 -1.525 1.088 1.00 95.06 81 LEU A C 1
ATOM 633 O O . LEU A 1 81 ? 11.799 -0.498 1.752 1.00 95.06 81 LEU A O 1
ATOM 637 N N . ALA A 1 82 ? 10.720 -1.750 0.234 1.00 96.19 82 ALA A N 1
ATOM 638 C CA . ALA A 1 82 ? 9.679 -0.775 -0.104 1.00 96.19 82 ALA A CA 1
ATOM 639 C C . ALA A 1 82 ? 8.937 -0.223 1.127 1.00 96.19 82 ALA A C 1
ATOM 641 O O . ALA A 1 82 ? 8.628 0.962 1.202 1.00 96.19 82 ALA A O 1
ATOM 642 N N . ASN A 1 83 ? 8.661 -1.062 2.128 1.00 94.94 83 ASN A N 1
ATOM 643 C CA . ASN A 1 83 ? 7.981 -0.639 3.357 1.00 94.94 83 ASN A CA 1
ATOM 644 C C . ASN A 1 83 ? 8.835 0.253 4.272 1.00 94.94 83 ASN A C 1
ATOM 646 O O . ASN A 1 83 ? 8.283 0.870 5.179 1.00 94.94 83 ASN A O 1
ATOM 650 N N . LYS A 1 84 ? 10.160 0.272 4.093 1.00 94.62 84 LYS A N 1
ATOM 651 C CA . LYS A 1 84 ? 11.081 1.114 4.871 1.00 94.62 84 LYS A CA 1
ATOM 652 C C . LYS A 1 84 ? 11.375 2.450 4.196 1.00 94.62 84 LYS A C 1
ATOM 654 O O . LYS A 1 84 ? 11.955 3.316 4.839 1.00 94.62 84 LYS A O 1
ATOM 659 N N . MET A 1 85 ? 11.028 2.585 2.920 1.00 95.31 85 MET A N 1
ATOM 660 C CA . MET A 1 85 ? 11.246 3.816 2.175 1.00 95.31 85 MET A CA 1
ATOM 661 C C . MET A 1 85 ? 10.336 4.931 2.693 1.00 95.31 85 MET A C 1
ATOM 663 O O . MET A 1 85 ? 9.203 4.673 3.105 1.00 95.31 85 MET A O 1
ATOM 667 N N . ASP A 1 86 ? 10.830 6.163 2.621 1.00 94.56 86 ASP A N 1
ATOM 668 C CA . ASP A 1 86 ? 10.069 7.378 2.900 1.00 94.56 86 ASP A CA 1
ATOM 669 C C . ASP A 1 86 ? 10.439 8.449 1.872 1.00 94.56 86 ASP A C 1
ATOM 671 O O . ASP A 1 86 ? 11.554 8.961 1.869 1.00 94.56 86 ASP A O 1
ATOM 675 N N . LEU A 1 87 ? 9.501 8.772 0.981 1.00 95.00 87 LEU A N 1
ATOM 676 C CA . LEU A 1 87 ? 9.701 9.757 -0.085 1.00 95.00 87 LEU A CA 1
ATOM 677 C C . LEU A 1 87 ? 9.341 11.190 0.338 1.00 95.00 87 LEU A C 1
ATOM 679 O O . LEU A 1 87 ? 9.207 12.060 -0.520 1.00 95.00 87 LEU A O 1
ATOM 683 N N . ARG A 1 88 ? 9.168 11.457 1.639 1.00 95.25 88 ARG A N 1
ATOM 684 C CA . ARG A 1 88 ? 8.791 12.784 2.141 1.00 95.25 88 ARG A CA 1
ATOM 685 C C . ARG A 1 88 ? 9.789 13.877 1.776 1.00 95.25 88 ARG A C 1
ATOM 687 O O . ARG A 1 88 ? 9.370 14.961 1.391 1.00 95.25 88 ARG A O 1
ATOM 694 N N . GLU A 1 89 ? 11.085 13.617 1.936 1.00 94.00 89 GLU A N 1
ATOM 695 C CA . GLU A 1 89 ? 12.129 14.613 1.652 1.00 94.00 89 GLU A CA 1
ATOM 696 C C . GLU A 1 89 ? 12.170 14.954 0.163 1.00 94.00 89 GLU A C 1
ATOM 698 O O . GLU A 1 89 ? 12.097 16.127 -0.191 1.00 94.00 89 GLU A O 1
ATOM 703 N N . LEU A 1 90 ? 12.151 13.924 -0.690 1.00 94.44 90 LEU A N 1
ATOM 704 C CA . LEU A 1 90 ? 12.026 14.068 -2.140 1.00 94.44 90 LEU A CA 1
ATOM 705 C C . LEU A 1 90 ? 10.791 14.906 -2.502 1.00 94.44 90 LEU A C 1
ATOM 707 O O . LEU A 1 90 ? 10.867 15.860 -3.266 1.00 94.44 90 LEU A O 1
ATOM 711 N N . TRP A 1 91 ? 9.636 14.579 -1.929 1.00 95.50 91 TRP A N 1
ATOM 712 C CA . TRP A 1 91 ? 8.415 15.335 -2.175 1.00 95.50 91 TRP A CA 1
ATOM 713 C C . TRP A 1 91 ? 8.511 16.787 -1.715 1.00 95.50 91 TRP A C 1
ATOM 715 O O . TRP A 1 91 ? 8.100 17.668 -2.458 1.00 95.50 91 TRP A O 1
ATOM 725 N N . ASN A 1 92 ? 9.085 17.063 -0.543 1.00 94.38 92 ASN A N 1
ATOM 726 C CA . ASN A 1 92 ? 9.261 18.435 -0.061 1.00 94.38 92 ASN A CA 1
ATOM 727 C C . ASN A 1 92 ? 10.086 19.297 -1.028 1.00 94.38 92 ASN A C 1
ATOM 729 O O . ASN A 1 92 ? 9.835 20.495 -1.116 1.00 94.38 92 ASN A O 1
ATOM 733 N N . GLU A 1 93 ? 11.049 18.706 -1.737 1.00 93.62 93 GLU A N 1
ATOM 734 C CA . GLU A 1 93 ? 11.859 19.403 -2.741 1.00 93.62 93 GLU A CA 1
ATOM 735 C C . GLU A 1 93 ? 11.060 19.719 -4.016 1.00 93.62 93 GLU A C 1
ATOM 737 O O . GLU A 1 93 ? 11.222 20.787 -4.605 1.00 93.62 93 GLU A O 1
ATOM 742 N N . PHE A 1 94 ? 10.153 18.823 -4.420 1.00 92.31 94 PHE A N 1
ATOM 743 C CA . PHE A 1 94 ? 9.442 18.912 -5.700 1.00 92.31 94 PHE A CA 1
ATOM 744 C C . PHE A 1 94 ? 7.946 19.239 -5.595 1.00 92.31 94 PHE A C 1
ATOM 746 O O . PHE A 1 94 ? 7.272 19.268 -6.630 1.00 92.31 94 PHE A O 1
ATOM 753 N N . LYS A 1 95 ? 7.397 19.482 -4.398 1.00 89.94 95 LYS A N 1
ATOM 754 C CA . LYS A 1 95 ? 5.948 19.675 -4.181 1.00 89.94 95 LYS A CA 1
ATOM 755 C C . LYS A 1 95 ? 5.363 20.879 -4.920 1.00 89.94 95 LYS A C 1
ATOM 757 O O . LYS A 1 95 ? 4.217 20.824 -5.343 1.00 89.94 95 LYS A O 1
ATOM 762 N N . ASP A 1 96 ? 6.165 21.921 -5.133 1.00 88.44 96 ASP A N 1
ATOM 763 C CA . ASP A 1 96 ? 5.749 23.139 -5.843 1.00 88.44 96 ASP A CA 1
ATOM 764 C C . ASP A 1 96 ? 6.012 23.058 -7.357 1.00 88.44 96 ASP A C 1
ATOM 766 O O . ASP A 1 96 ? 5.683 23.971 -8.119 1.00 88.44 96 ASP A O 1
ATOM 770 N N . SER A 1 97 ? 6.610 21.957 -7.819 1.00 81.81 97 SER A N 1
ATOM 771 C CA . SER A 1 97 ? 6.888 21.722 -9.230 1.00 81.81 97 SER A CA 1
ATOM 772 C C . SER A 1 97 ? 5.739 20.962 -9.896 1.00 81.81 97 SER A C 1
ATOM 774 O O . SER A 1 97 ? 5.186 20.016 -9.346 1.00 81.81 97 SER A O 1
ATOM 776 N N . GLN A 1 98 ? 5.423 21.323 -11.141 1.00 83.31 98 GLN A N 1
ATOM 777 C CA . GLN A 1 98 ? 4.557 20.518 -12.017 1.00 83.31 98 GLN A CA 1
ATOM 778 C C . GLN A 1 98 ? 5.361 19.451 -12.779 1.00 83.31 98 GLN A C 1
ATOM 780 O O . GLN A 1 98 ? 4.973 19.018 -13.868 1.00 83.31 98 GLN A O 1
ATOM 785 N N . GLN A 1 99 ? 6.528 19.078 -12.246 1.00 89.25 99 GLN A N 1
ATOM 786 C CA . GLN A 1 99 ? 7.433 18.143 -12.890 1.00 89.25 99 GLN A CA 1
ATOM 787 C C . GLN A 1 99 ? 6.878 16.719 -12.807 1.00 89.25 99 GLN A C 1
ATOM 789 O O . GLN A 1 99 ? 6.265 16.310 -11.821 1.00 89.25 99 GLN A O 1
ATOM 794 N N . GLN A 1 100 ? 7.089 15.975 -13.887 1.00 93.56 100 GLN A N 1
ATOM 795 C CA . GLN A 1 100 ? 6.777 14.557 -13.978 1.00 93.56 100 GLN A CA 1
ATOM 796 C C . GLN A 1 100 ? 8.077 13.779 -13.871 1.00 93.56 100 GLN A C 1
ATOM 798 O O . GLN A 1 100 ? 9.073 14.164 -14.484 1.00 93.56 100 GLN A O 1
ATOM 803 N N . PHE A 1 101 ? 8.041 12.689 -13.115 1.00 93.81 101 PHE A N 1
ATOM 804 C CA . PHE A 1 101 ? 9.195 11.835 -12.890 1.00 93.81 101 PHE A CA 1
ATOM 805 C C . PHE A 1 101 ? 8.900 10.417 -13.370 1.00 93.81 101 PHE A C 1
ATOM 807 O O . PHE A 1 101 ? 7.832 9.856 -13.110 1.00 93.81 101 PHE A O 1
ATOM 814 N N . SER A 1 102 ? 9.861 9.819 -14.055 1.00 94.06 102 SER A N 1
ATOM 815 C CA . SER A 1 102 ? 9.933 8.372 -14.239 1.00 94.06 102 SER A CA 1
ATOM 816 C C . SER A 1 102 ? 10.240 7.675 -12.909 1.00 94.06 102 SER A C 1
ATOM 818 O O . SER A 1 102 ? 10.695 8.283 -11.934 1.00 94.06 102 SER A O 1
ATOM 820 N N . ASN A 1 103 ? 9.992 6.369 -12.855 1.00 92.50 103 ASN A N 1
ATOM 821 C CA . ASN A 1 103 ? 10.370 5.569 -11.693 1.00 92.50 103 ASN A CA 1
ATOM 822 C C . ASN A 1 103 ? 11.898 5.486 -11.524 1.00 92.50 103 ASN A C 1
ATOM 824 O O . ASN A 1 103 ? 12.360 5.473 -10.381 1.00 92.50 103 ASN A O 1
ATOM 828 N N . GLU A 1 104 ? 12.676 5.491 -12.613 1.00 94.00 104 GLU A N 1
ATOM 829 C CA . GLU A 1 104 ? 14.136 5.559 -12.540 1.00 94.00 104 GLU A CA 1
ATOM 830 C C . GLU A 1 104 ? 14.619 6.888 -11.958 1.00 94.00 104 GLU A C 1
ATOM 832 O O . GLU A 1 104 ? 15.522 6.879 -11.125 1.00 94.00 104 GLU A O 1
ATOM 837 N N . GLU A 1 105 ? 14.012 8.017 -12.337 1.00 95.00 105 GLU A N 1
ATOM 838 C CA . GLU A 1 105 ? 14.371 9.335 -11.795 1.00 95.00 105 GLU A CA 1
ATOM 839 C C . GLU A 1 105 ? 14.077 9.428 -10.297 1.00 95.00 105 GLU A C 1
ATOM 841 O O . GLU A 1 105 ? 14.963 9.812 -9.534 1.00 95.00 105 GLU A O 1
ATOM 846 N N . ILE A 1 106 ? 12.880 9.017 -9.856 1.00 94.88 106 ILE A N 1
ATOM 847 C CA . ILE A 1 106 ? 12.537 8.995 -8.423 1.00 94.88 106 ILE A CA 1
ATOM 848 C C . ILE A 1 106 ? 13.530 8.130 -7.649 1.00 94.88 106 ILE A C 1
ATOM 850 O O . ILE A 1 106 ? 14.038 8.552 -6.612 1.00 94.88 106 ILE A O 1
ATOM 854 N N . ALA A 1 107 ? 13.820 6.925 -8.147 1.00 96.06 107 ALA A N 1
ATOM 855 C CA . ALA A 1 107 ? 14.752 6.021 -7.489 1.00 96.06 107 ALA A CA 1
ATOM 856 C C . ALA A 1 107 ? 16.176 6.605 -7.460 1.00 96.06 107 ALA A C 1
ATOM 858 O O . ALA A 1 107 ? 16.813 6.587 -6.413 1.00 96.06 107 ALA A O 1
ATOM 859 N N . ASN A 1 108 ? 16.655 7.179 -8.564 1.00 96.62 108 ASN A N 1
ATOM 860 C CA . ASN A 1 108 ? 17.982 7.783 -8.638 1.00 96.62 108 ASN A CA 1
ATOM 861 C C . ASN A 1 108 ? 18.151 8.953 -7.661 1.00 96.62 108 ASN A C 1
ATOM 863 O O . ASN A 1 108 ? 19.175 9.038 -6.988 1.00 96.62 108 ASN A O 1
ATOM 867 N N . ILE A 1 109 ? 17.152 9.835 -7.549 1.00 95.00 109 ILE A N 1
ATOM 868 C CA . ILE A 1 109 ? 17.213 10.957 -6.604 1.00 95.00 109 ILE A CA 1
ATOM 869 C C . ILE A 1 109 ? 17.132 10.439 -5.162 1.00 95.00 109 ILE A C 1
ATOM 871 O O . ILE A 1 109 ? 17.922 10.856 -4.322 1.00 95.00 109 ILE A O 1
ATOM 875 N N . TYR A 1 110 ? 16.234 9.488 -4.881 1.00 96.25 110 TYR A N 1
ATOM 876 C CA . TYR A 1 110 ? 16.067 8.929 -3.538 1.00 96.25 110 TYR A CA 1
ATOM 877 C C . TYR A 1 110 ? 17.319 8.205 -3.021 1.00 96.25 110 TYR A C 1
ATOM 879 O O . TYR A 1 110 ? 17.704 8.388 -1.869 1.00 96.25 110 TYR A O 1
ATOM 887 N N . PHE A 1 111 ? 17.957 7.382 -3.858 1.00 95.06 111 PHE A N 1
ATOM 888 C CA . PHE A 1 111 ? 19.163 6.638 -3.479 1.00 95.06 111 PHE A CA 1
ATOM 889 C C . PHE A 1 111 ? 20.454 7.458 -3.644 1.00 95.06 111 PHE A C 1
ATOM 891 O O . PHE A 1 111 ? 21.487 7.102 -3.079 1.00 95.06 111 PHE A O 1
ATOM 898 N N . GLY A 1 112 ? 20.418 8.559 -4.401 1.00 95.62 112 GLY A N 1
ATOM 899 C CA . GLY A 1 112 ? 21.588 9.394 -4.691 1.00 95.62 112 GLY A CA 1
ATOM 900 C C . GLY A 1 112 ? 22.585 8.758 -5.668 1.00 95.62 112 GLY A C 1
ATOM 901 O O . GLY A 1 112 ? 23.708 9.240 -5.813 1.00 95.62 112 GLY A O 1
ATOM 902 N N . HIS A 1 113 ? 22.199 7.669 -6.330 1.00 94.69 113 HIS A N 1
ATOM 903 C CA . HIS A 1 113 ? 22.984 6.971 -7.342 1.00 94.69 113 HIS A CA 1
ATOM 904 C C . HIS A 1 113 ? 22.065 6.248 -8.325 1.00 94.69 113 HIS A C 1
ATOM 906 O O . HIS A 1 113 ? 20.878 6.059 -8.058 1.00 94.69 113 HIS A O 1
ATOM 912 N N . LEU A 1 114 ? 22.637 5.771 -9.435 1.00 93.94 114 LEU A N 1
ATOM 913 C CA . LEU A 1 114 ? 21.910 4.933 -10.384 1.00 93.94 114 LEU A CA 1
ATOM 914 C C . LEU A 1 114 ? 21.333 3.712 -9.639 1.00 93.94 114 LEU A C 1
ATOM 916 O O . LEU A 1 114 ? 22.115 2.956 -9.049 1.00 93.94 114 LEU A O 1
ATOM 920 N N . PRO A 1 115 ? 20.003 3.518 -9.618 1.00 93.94 115 PRO A N 1
ATOM 921 C CA . PRO A 1 115 ? 19.383 2.498 -8.788 1.00 93.94 115 PRO A CA 1
ATOM 922 C C . PRO A 1 115 ? 19.702 1.104 -9.323 1.00 93.94 115 PRO A C 1
ATOM 924 O O . PRO A 1 115 ? 19.649 0.838 -10.526 1.00 93.94 115 PRO A O 1
ATOM 927 N N . THR A 1 116 ? 19.990 0.180 -8.414 1.00 92.81 116 THR A N 1
ATOM 928 C CA . THR A 1 116 ? 20.052 -1.243 -8.744 1.00 92.81 116 THR A CA 1
ATOM 929 C C . THR A 1 116 ? 18.665 -1.754 -9.159 1.00 92.81 116 THR A C 1
ATOM 931 O O . THR A 1 116 ? 17.640 -1.185 -8.769 1.00 92.81 116 THR A O 1
ATOM 934 N N . PRO A 1 117 ? 18.572 -2.877 -9.896 1.00 91.44 117 PRO A N 1
ATOM 935 C CA . PRO A 1 117 ? 17.280 -3.464 -10.251 1.00 91.44 117 PRO A CA 1
ATOM 936 C C . PRO A 1 117 ? 16.363 -3.727 -9.046 1.00 91.44 117 PRO A C 1
ATOM 938 O O . PRO A 1 117 ? 15.151 -3.550 -9.135 1.00 91.44 117 PRO A O 1
ATOM 941 N N . GLN A 1 118 ? 16.927 -4.132 -7.903 1.00 92.38 118 GLN A N 1
ATOM 942 C CA . GLN A 1 118 ? 16.159 -4.380 -6.680 1.00 92.38 118 GLN A CA 1
ATOM 943 C C . GLN A 1 118 ? 15.628 -3.082 -6.061 1.00 92.38 118 GLN A C 1
ATOM 945 O O . GLN A 1 118 ? 14.468 -3.029 -5.652 1.00 92.38 118 GLN A O 1
ATOM 950 N N . GLU A 1 119 ? 16.452 -2.038 -6.027 1.00 95.19 119 GLU A N 1
ATOM 951 C CA . GLU A 1 119 ? 16.063 -0.705 -5.564 1.00 95.19 119 GLU A CA 1
ATOM 952 C C . GLU A 1 119 ? 14.969 -0.105 -6.439 1.00 95.19 119 GLU A C 1
ATOM 954 O O . GLU A 1 119 ? 13.961 0.350 -5.912 1.00 95.19 119 GLU A O 1
ATOM 959 N N . LEU A 1 120 ? 15.099 -0.195 -7.765 1.00 95.50 120 LEU A N 1
ATOM 960 C CA . LEU A 1 120 ? 14.079 0.281 -8.697 1.00 95.50 120 LEU A CA 1
ATOM 961 C C . LEU A 1 120 ? 12.732 -0.429 -8.479 1.00 95.50 120 LEU A C 1
ATOM 963 O O . LEU A 1 120 ? 11.687 0.222 -8.404 1.00 95.50 120 LEU A O 1
ATOM 967 N N . ILE A 1 121 ? 12.743 -1.758 -8.307 1.00 94.69 121 ILE A N 1
ATOM 968 C CA . ILE A 1 121 ? 11.518 -2.517 -8.003 1.00 94.69 121 ILE A CA 1
ATOM 969 C C . ILE A 1 121 ? 10.923 -2.077 -6.668 1.00 94.69 121 ILE A C 1
ATOM 971 O O . ILE A 1 121 ? 9.710 -1.892 -6.578 1.00 94.69 121 ILE A O 1
ATOM 975 N N . ALA A 1 122 ? 11.747 -1.934 -5.630 1.00 96.06 122 ALA A N 1
ATOM 976 C CA . ALA A 1 122 ? 11.278 -1.526 -4.314 1.00 96.06 122 ALA A CA 1
ATOM 977 C C . ALA A 1 122 ? 10.688 -0.108 -4.333 1.00 96.06 122 ALA A C 1
ATOM 979 O O . ALA A 1 122 ? 9.624 0.097 -3.749 1.00 96.06 122 ALA A O 1
ATOM 980 N N . SER A 1 123 ? 11.300 0.823 -5.070 1.00 96.62 123 SER A N 1
ATOM 981 C CA . SER A 1 123 ? 10.772 2.172 -5.291 1.00 96.62 123 SER A CA 1
ATOM 982 C C . SER A 1 123 ? 9.388 2.139 -5.913 1.00 96.62 123 SER A C 1
ATOM 984 O O . SER A 1 123 ? 8.457 2.733 -5.374 1.00 96.62 123 SER A O 1
ATOM 986 N N . VAL A 1 124 ? 9.208 1.384 -6.997 1.00 95.50 124 VAL A N 1
ATOM 987 C CA . VAL A 1 124 ? 7.892 1.271 -7.639 1.00 95.50 124 VAL A CA 1
ATOM 988 C C . VAL A 1 124 ? 6.890 0.547 -6.748 1.00 95.50 124 VAL A C 1
ATOM 990 O O . VAL A 1 124 ? 5.736 0.957 -6.665 1.00 95.50 124 VAL A O 1
ATOM 993 N N . MET A 1 125 ? 7.313 -0.482 -6.008 1.00 96.12 125 MET A N 1
ATOM 994 C CA . MET A 1 125 ? 6.444 -1.109 -5.013 1.00 96.12 125 MET A CA 1
ATOM 995 C C . MET A 1 125 ? 5.976 -0.102 -3.956 1.00 96.12 125 MET A C 1
ATOM 997 O O . MET A 1 125 ? 4.797 -0.105 -3.618 1.00 96.12 125 MET A O 1
ATOM 1001 N N . HIS A 1 126 ? 6.867 0.760 -3.458 1.00 96.31 126 HIS A N 1
ATOM 1002 C CA . HIS A 1 126 ? 6.530 1.787 -2.475 1.00 96.31 126 HIS A CA 1
ATOM 1003 C C . HIS A 1 126 ? 5.554 2.824 -3.046 1.00 96.31 126 HIS A C 1
ATOM 1005 O O . HIS A 1 126 ? 4.540 3.120 -2.405 1.00 96.31 126 HIS A O 1
ATOM 1011 N N . LEU A 1 127 ? 5.833 3.324 -4.256 1.00 95.06 127 LEU A N 1
ATOM 1012 C CA . LEU A 1 127 ? 5.002 4.294 -4.975 1.00 95.06 127 LEU A CA 1
ATOM 1013 C C . LEU A 1 127 ? 3.564 3.796 -5.171 1.00 95.06 127 LEU A C 1
ATOM 1015 O O . LEU A 1 127 ? 2.621 4.551 -4.964 1.00 95.06 127 LEU A O 1
ATOM 1019 N N . GLU A 1 128 ? 3.385 2.515 -5.497 1.00 93.94 128 GLU A N 1
ATOM 1020 C CA . GLU A 1 128 ? 2.061 1.943 -5.775 1.00 93.94 128 GLU A CA 1
ATOM 1021 C C . GLU A 1 128 ? 1.270 1.521 -4.524 1.00 93.94 128 GLU A C 1
ATOM 1023 O O . GLU A 1 128 ? 0.063 1.291 -4.624 1.00 93.94 128 GLU A O 1
ATOM 1028 N N . THR A 1 129 ? 1.906 1.360 -3.354 1.00 90.75 129 THR A N 1
ATOM 1029 C CA . THR A 1 129 ? 1.208 0.844 -2.154 1.00 90.75 129 THR A CA 1
ATOM 1030 C C . THR A 1 129 ? 1.123 1.803 -0.987 1.00 90.75 129 THR A C 1
ATOM 1032 O O . THR A 1 129 ? 0.090 1.846 -0.322 1.00 90.75 129 THR A O 1
ATOM 1035 N N . ASN A 1 130 ? 2.217 2.497 -0.678 1.00 84.00 130 ASN A N 1
ATOM 1036 C CA . ASN A 1 130 ? 2.366 3.216 0.589 1.00 84.00 130 ASN A CA 1
ATOM 1037 C C . ASN A 1 130 ? 2.565 4.719 0.389 1.00 84.00 130 ASN A C 1
ATOM 1039 O O . ASN A 1 130 ? 2.423 5.478 1.347 1.00 84.00 130 ASN A O 1
ATOM 1043 N N . CYS A 1 131 ? 2.908 5.151 -0.825 1.00 89.56 131 CYS A N 1
ATOM 1044 C CA . CYS A 1 131 ? 3.234 6.540 -1.077 1.00 89.56 131 CYS A CA 1
ATOM 1045 C C . CYS A 1 131 ? 1.976 7.414 -1.074 1.00 89.56 131 CYS A C 1
ATOM 1047 O O . CYS A 1 131 ? 1.036 7.203 -1.837 1.00 89.56 131 CYS A O 1
ATOM 1049 N N . ILE A 1 132 ? 1.973 8.421 -0.202 1.00 94.62 132 ILE A N 1
ATOM 1050 C CA . ILE A 1 132 ? 0.956 9.481 -0.186 1.00 94.62 132 ILE A CA 1
ATOM 1051 C C . ILE A 1 132 ? 1.420 10.744 -0.917 1.00 94.62 132 ILE A C 1
ATOM 1053 O O . ILE A 1 132 ? 0.594 11.611 -1.187 1.00 94.62 132 ILE A O 1
ATOM 1057 N N . TYR A 1 133 ? 2.722 10.827 -1.199 1.00 95.31 133 TYR A N 1
ATOM 1058 C CA . TYR A 1 133 ? 3.420 12.014 -1.682 1.00 95.31 133 TYR A CA 1
ATOM 1059 C C . TYR A 1 133 ? 3.497 12.112 -3.203 1.00 95.31 133 TYR A C 1
ATOM 1061 O O . TYR A 1 133 ? 3.629 13.201 -3.743 1.00 95.31 133 TYR A O 1
ATOM 1069 N N . PHE A 1 134 ? 3.417 10.977 -3.890 1.00 95.00 134 PHE A N 1
ATOM 1070 C CA . PHE A 1 134 ? 3.401 10.901 -5.342 1.00 95.00 134 PHE A CA 1
ATOM 1071 C C . PHE A 1 134 ? 2.196 10.084 -5.780 1.00 95.00 134 PHE A C 1
ATOM 1073 O O . PHE A 1 134 ? 1.782 9.147 -5.095 1.00 95.00 134 PHE A O 1
ATOM 1080 N N . TYR A 1 135 ? 1.643 10.425 -6.936 1.00 92.19 135 TYR A N 1
ATOM 1081 C CA . TYR A 1 135 ? 0.600 9.640 -7.579 1.00 92.19 135 TYR A CA 1
ATOM 1082 C C . TYR A 1 135 ? 0.991 9.327 -9.016 1.00 92.19 135 TYR A C 1
ATOM 1084 O O . TYR A 1 135 ? 1.673 10.107 -9.682 1.00 92.19 135 TYR A O 1
ATOM 1092 N N . ARG A 1 136 ? 0.552 8.165 -9.500 1.00 91.31 136 ARG A N 1
ATOM 1093 C CA . ARG A 1 136 ? 0.813 7.746 -10.873 1.00 91.31 136 ARG A CA 1
ATOM 1094 C C . ARG A 1 136 ? -0.183 8.391 -11.831 1.00 91.31 136 ARG A C 1
ATOM 1096 O O . ARG A 1 136 ? -1.395 8.262 -11.650 1.00 91.31 136 ARG A O 1
ATOM 1103 N N . LYS A 1 137 ? 0.332 9.000 -12.894 1.00 90.00 137 LYS A N 1
ATOM 1104 C CA . LYS A 1 137 ? -0.418 9.454 -14.064 1.00 90.00 137 LYS A CA 1
ATOM 1105 C C . LYS A 1 137 ? 0.174 8.769 -15.293 1.00 90.00 137 LYS A C 1
ATOM 1107 O O . LYS A 1 137 ? 1.297 9.053 -15.689 1.00 90.00 137 LYS A O 1
ATOM 1112 N N . ASP A 1 138 ? -0.568 7.824 -15.860 1.00 85.75 138 ASP A N 1
ATOM 1113 C CA . ASP A 1 138 ? -0.088 6.942 -16.931 1.00 85.75 138 ASP A CA 1
ATOM 1114 C C . ASP A 1 138 ? 1.183 6.169 -16.522 1.00 85.75 138 ASP A C 1
ATOM 1116 O O . ASP A 1 138 ? 1.112 5.313 -15.636 1.00 85.75 138 ASP A O 1
ATOM 1120 N N . SER A 1 139 ? 2.327 6.465 -17.144 1.00 83.25 139 SER A N 1
ATOM 1121 C CA . SER A 1 139 ? 3.633 5.844 -16.866 1.00 83.25 139 SER A CA 1
ATOM 1122 C C . SER A 1 139 ? 4.578 6.736 -16.052 1.00 83.25 139 SER A C 1
ATOM 1124 O O . SER A 1 139 ? 5.719 6.347 -15.821 1.00 83.25 139 SER A O 1
ATOM 1126 N N . VAL A 1 140 ? 4.125 7.919 -15.630 1.00 90.81 140 VAL A N 1
ATOM 1127 C CA . VAL A 1 140 ? 4.919 8.882 -14.857 1.00 90.81 140 VAL A CA 1
ATOM 1128 C C . VAL A 1 140 ? 4.294 9.143 -13.489 1.00 90.81 140 VAL A C 1
ATOM 1130 O O . VAL A 1 140 ? 3.121 8.851 -13.248 1.00 90.81 140 VAL A O 1
ATOM 1133 N N . TYR A 1 141 ? 5.085 9.706 -12.585 1.00 93.94 141 TYR A N 1
ATOM 1134 C CA . TYR A 1 141 ? 4.676 10.087 -11.242 1.00 93.94 141 TYR A CA 1
ATOM 1135 C C . TYR A 1 141 ? 4.714 11.602 -11.087 1.00 93.94 141 TYR A C 1
ATOM 1137 O O . TYR A 1 141 ? 5.661 12.264 -11.512 1.00 93.94 141 TYR A O 1
ATOM 1145 N N . CYS A 1 142 ? 3.675 12.134 -10.454 1.00 94.19 142 CYS A N 1
ATOM 1146 C CA . CYS A 1 142 ? 3.548 13.547 -10.128 1.00 94.19 142 CYS A CA 1
ATOM 1147 C C . CYS A 1 142 ? 3.543 13.720 -8.609 1.00 94.19 142 CYS A C 1
ATOM 1149 O O . CYS A 1 142 ? 2.969 12.889 -7.896 1.00 94.19 142 CYS A O 1
ATOM 1151 N N . SER A 1 143 ? 4.136 14.812 -8.127 1.00 94.94 143 SER A N 1
ATOM 1152 C CA . SER A 1 143 ? 4.018 15.233 -6.730 1.00 94.94 143 SER A CA 1
ATOM 1153 C C . SER A 1 143 ? 2.550 15.489 -6.378 1.00 94.94 143 SER A C 1
ATOM 1155 O O . SER A 1 143 ? 1.812 16.095 -7.154 1.00 94.94 143 SER A O 1
ATOM 1157 N N . ALA A 1 144 ? 2.122 15.014 -5.213 1.00 93.69 144 ALA A N 1
ATOM 1158 C CA . ALA A 1 144 ? 0.809 15.305 -4.656 1.00 93.69 144 ALA A CA 1
ATOM 1159 C C . ALA A 1 144 ? 0.780 16.711 -4.041 1.00 93.69 144 ALA A C 1
ATOM 1161 O O . ALA A 1 144 ? 1.792 17.189 -3.524 1.00 93.69 144 ALA A O 1
ATOM 1162 N N . ASP A 1 145 ? -0.392 17.343 -4.045 1.00 92.88 145 ASP A N 1
ATOM 1163 C CA . ASP A 1 145 ? -0.577 18.660 -3.438 1.00 92.88 145 ASP A CA 1
ATOM 1164 C C . ASP A 1 145 ? -0.446 18.598 -1.909 1.00 92.88 145 ASP A C 1
ATOM 1166 O O . ASP A 1 145 ? -0.892 17.646 -1.262 1.00 92.88 145 ASP A O 1
ATOM 1170 N N . GLU A 1 146 ? 0.093 19.658 -1.304 1.00 93.88 146 GLU A N 1
ATOM 1171 C CA . GLU A 1 146 ? 0.298 19.747 0.150 1.00 93.88 146 GLU A CA 1
ATOM 1172 C C . GLU A 1 146 ? -0.994 19.555 0.950 1.00 93.88 146 GLU A C 1
ATOM 1174 O O . GLU A 1 146 ? -1.011 18.804 1.925 1.00 93.88 146 GLU A O 1
ATOM 1179 N N . ILE A 1 147 ? -2.101 20.130 0.477 1.00 93.69 147 ILE A N 1
ATOM 1180 C CA . ILE A 1 147 ? -3.423 19.975 1.101 1.00 93.69 147 ILE A CA 1
ATOM 1181 C C . ILE A 1 147 ? -3.876 18.504 1.074 1.00 93.69 147 ILE A C 1
ATOM 1183 O O . ILE A 1 147 ? -4.481 18.010 2.030 1.00 93.69 147 ILE A O 1
ATOM 1187 N N . GLU A 1 148 ? -3.594 17.778 -0.012 1.00 92.25 148 GLU A N 1
ATOM 1188 C CA . GLU A 1 148 ? -3.953 16.363 -0.126 1.00 92.25 148 GLU A CA 1
ATOM 1189 C C . GLU A 1 148 ? -3.089 15.495 0.798 1.00 92.25 148 GLU A C 1
ATOM 1191 O O . GLU A 1 148 ? -3.608 14.603 1.479 1.00 92.25 148 GLU A O 1
ATOM 1196 N N . VAL A 1 149 ? -1.786 15.776 0.856 1.00 94.56 149 VAL A N 1
ATOM 1197 C CA . VAL A 1 149 ? -0.841 15.079 1.734 1.00 94.56 149 VAL A CA 1
ATOM 1198 C C . VAL A 1 149 ? -1.199 15.301 3.202 1.00 94.56 149 VAL A C 1
ATOM 1200 O O . VAL A 1 149 ? -1.311 14.327 3.948 1.00 94.56 149 VAL A O 1
ATOM 1203 N N . GLU A 1 150 ? -1.455 16.543 3.618 1.00 94.31 150 GLU A N 1
ATOM 1204 C CA . GLU A 1 150 ? -1.843 16.872 4.994 1.00 94.31 150 GLU A CA 1
ATOM 1205 C C . GLU A 1 150 ? -3.128 16.143 5.399 1.00 94.31 150 GLU A C 1
ATOM 1207 O O . GLU A 1 150 ? -3.190 15.519 6.461 1.00 94.31 150 GLU A O 1
ATOM 1212 N N . LYS A 1 151 ? -4.133 16.125 4.517 1.00 94.88 151 LYS A N 1
ATOM 1213 C CA . LYS A 1 151 ? -5.378 15.391 4.753 1.00 94.88 151 LYS A CA 1
ATOM 1214 C C . LYS A 1 151 ? -5.135 13.890 4.936 1.00 94.88 151 LYS A C 1
ATOM 1216 O O . LYS A 1 151 ? -5.661 13.296 5.878 1.00 94.88 151 LYS A O 1
ATOM 1221 N N . LYS A 1 152 ? -4.329 13.266 4.068 1.00 94.00 152 LYS A N 1
ATOM 1222 C CA . LYS A 1 152 ? -3.979 11.839 4.185 1.00 94.00 152 LYS A CA 1
ATOM 1223 C C . LYS A 1 152 ? -3.223 11.554 5.485 1.00 94.00 152 LYS A C 1
ATOM 1225 O O . LYS A 1 152 ? -3.515 10.556 6.144 1.00 94.00 152 LYS A O 1
ATOM 1230 N N . LEU A 1 153 ? -2.296 12.426 5.881 1.00 93.56 153 LEU A N 1
ATOM 1231 C CA . LEU A 1 153 ? -1.561 12.310 7.143 1.00 93.56 153 LEU A CA 1
ATOM 1232 C C . LEU A 1 153 ? -2.489 12.432 8.355 1.00 93.56 153 LEU A C 1
ATOM 1234 O O . LEU A 1 153 ? -2.407 11.604 9.261 1.00 93.56 153 LEU A O 1
ATOM 1238 N N . ALA A 1 154 ? -3.404 13.401 8.364 1.00 94.31 154 ALA A N 1
ATOM 1239 C CA . ALA A 1 154 ? -4.394 13.557 9.427 1.00 94.31 154 ALA A CA 1
ATOM 1240 C C . ALA A 1 154 ? -5.297 12.317 9.552 1.00 94.31 154 ALA A C 1
ATOM 1242 O O . ALA A 1 154 ? -5.538 11.826 10.659 1.00 94.31 154 ALA A O 1
ATOM 1243 N N . ASP A 1 155 ? -5.735 11.752 8.424 1.00 93.75 155 ASP A N 1
ATOM 1244 C CA . ASP A 1 155 ? -6.522 10.517 8.395 1.00 93.75 155 ASP A CA 1
ATOM 1245 C C . ASP A 1 155 ? -5.738 9.315 8.945 1.00 93.75 155 ASP A C 1
ATOM 1247 O O . ASP A 1 155 ? -6.286 8.513 9.709 1.00 93.75 155 ASP A O 1
ATOM 1251 N N . ILE A 1 156 ? -4.457 9.178 8.582 1.00 91.31 156 ILE A N 1
ATOM 1252 C CA . ILE A 1 156 ? -3.574 8.120 9.094 1.00 91.31 156 ILE A CA 1
ATOM 1253 C C . ILE A 1 156 ? -3.394 8.273 10.605 1.00 91.31 156 ILE A C 1
ATOM 1255 O O . ILE A 1 156 ? -3.645 7.317 11.342 1.00 91.31 156 ILE A O 1
ATOM 1259 N N . THR A 1 157 ? -3.030 9.467 11.073 1.00 93.50 157 THR A N 1
ATOM 1260 C CA . THR A 1 157 ? -2.837 9.770 12.497 1.00 93.50 157 THR A CA 1
ATOM 1261 C C . THR A 1 157 ? -4.104 9.471 13.293 1.00 93.50 157 THR A C 1
ATOM 1263 O O . THR A 1 157 ? -4.058 8.700 14.251 1.00 93.50 157 THR A O 1
ATOM 1266 N N . SER A 1 158 ? -5.268 9.938 12.829 1.00 92.94 158 SER A N 1
ATOM 1267 C CA . SER A 1 158 ? -6.552 9.669 13.490 1.00 92.94 158 SER A CA 1
ATOM 1268 C C . SER A 1 158 ? -6.868 8.171 13.579 1.00 92.94 158 SER 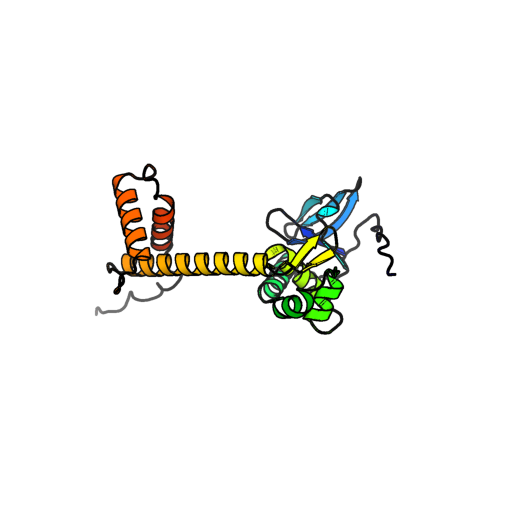A C 1
ATOM 1270 O O . SER A 1 158 ? -7.393 7.695 14.589 1.00 92.94 158 SER A O 1
ATOM 1272 N N . ARG A 1 159 ? -6.561 7.390 12.533 1.00 90.88 159 ARG A N 1
ATOM 1273 C CA . ARG A 1 159 ? -6.749 5.929 12.548 1.00 90.88 159 ARG A CA 1
ATOM 1274 C C . ARG A 1 159 ? -5.811 5.248 13.540 1.00 90.88 159 ARG A C 1
ATOM 1276 O O . ARG A 1 159 ? -6.251 4.335 14.240 1.00 90.88 159 ARG A O 1
ATOM 1283 N N . VAL A 1 160 ? -4.551 5.679 13.608 1.00 92.56 160 VAL A N 1
ATOM 1284 C CA . VAL A 1 160 ? -3.560 5.150 14.555 1.00 92.56 160 VAL A CA 1
ATOM 1285 C C . VAL A 1 160 ? -3.990 5.435 15.993 1.00 92.56 160 VAL A C 1
ATOM 1287 O O . VAL A 1 160 ? -4.049 4.504 16.793 1.00 92.56 160 VAL A O 1
ATOM 1290 N N . GLU A 1 161 ? -4.383 6.668 16.303 1.00 92.12 161 GLU A N 1
ATOM 1291 C CA . GLU A 1 161 ? -4.865 7.060 17.633 1.00 92.12 161 GLU A CA 1
ATOM 1292 C C . GLU A 1 161 ? -6.106 6.261 18.050 1.00 92.12 161 GLU A C 1
ATOM 1294 O O . GLU A 1 161 ? -6.147 5.684 19.138 1.00 92.12 161 GLU A O 1
ATOM 1299 N N . LYS A 1 162 ? -7.112 6.149 17.169 1.00 90.69 162 LYS A N 1
ATOM 1300 C CA . LYS A 1 162 ? -8.324 5.351 17.432 1.00 90.69 162 LYS A CA 1
ATOM 1301 C C . LYS A 1 162 ? -7.990 3.889 17.708 1.00 90.69 162 LYS A C 1
ATOM 1303 O O . LYS A 1 162 ? -8.543 3.299 18.637 1.00 90.69 162 LYS A O 1
ATOM 1308 N N . LYS A 1 163 ? -7.072 3.312 16.929 1.00 91.44 163 LYS A N 1
ATOM 1309 C CA . LYS A 1 163 ? -6.611 1.936 17.119 1.00 91.44 163 LYS A CA 1
ATOM 1310 C C . LYS A 1 163 ? -5.895 1.767 18.461 1.00 91.44 163 LYS A C 1
ATOM 1312 O O . LYS A 1 163 ? -6.224 0.840 19.190 1.00 91.44 163 LYS A O 1
ATOM 1317 N N . GLN A 1 164 ? -4.987 2.673 18.820 1.00 91.69 164 GLN A N 1
ATOM 1318 C CA . GLN A 1 164 ? -4.283 2.642 20.107 1.00 91.69 164 GLN A CA 1
ATOM 1319 C C . GLN A 1 164 ? -5.244 2.775 21.295 1.00 91.69 164 GLN A C 1
ATOM 1321 O O . GLN A 1 164 ? -5.113 2.052 22.282 1.00 91.69 164 GLN A O 1
ATOM 1326 N N . LEU A 1 165 ? -6.248 3.651 21.197 1.00 91.56 165 LEU A N 1
ATOM 1327 C CA . LEU A 1 165 ? -7.288 3.795 22.219 1.00 91.56 165 LEU A CA 1
ATOM 1328 C C . LEU A 1 165 ? -8.106 2.508 22.381 1.00 91.56 165 LEU A C 1
ATOM 1330 O O . LEU A 1 165 ? -8.364 2.090 23.512 1.00 91.56 165 LEU A O 1
ATOM 1334 N N . ALA A 1 166 ? -8.485 1.871 21.269 1.00 91.06 166 ALA A N 1
ATOM 1335 C CA . ALA A 1 166 ? -9.205 0.601 21.270 1.00 91.06 166 ALA A CA 1
ATOM 1336 C C . ALA A 1 166 ? -8.356 -0.550 21.836 1.00 91.06 166 ALA A C 1
ATOM 1338 O O . ALA A 1 166 ? -8.856 -1.333 22.639 1.00 91.06 166 ALA A O 1
ATOM 1339 N N . GLU A 1 167 ? -7.074 -0.632 21.472 1.00 92.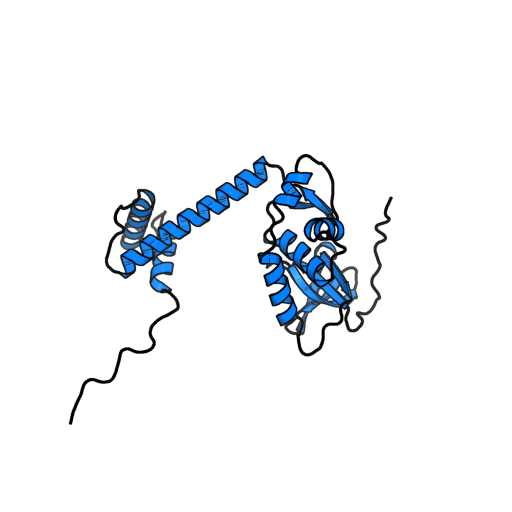00 167 GLU A N 1
ATOM 1340 C CA . GLU A 1 167 ? -6.124 -1.623 21.996 1.00 92.00 167 GLU A CA 1
ATOM 1341 C C . GLU A 1 167 ? -5.880 -1.442 23.497 1.00 92.00 167 GLU A C 1
ATOM 1343 O O . GLU A 1 167 ? -5.924 -2.414 24.252 1.00 92.00 167 GLU A O 1
ATOM 1348 N N . SER A 1 168 ? -5.684 -0.200 23.947 1.00 91.88 168 SER A N 1
ATOM 1349 C CA . SER A 1 168 ? -5.539 0.140 25.365 1.00 91.88 168 SER A CA 1
ATOM 1350 C C . SER A 1 168 ? -6.788 -0.251 26.162 1.00 91.88 168 SER A C 1
ATOM 1352 O O . SER A 1 168 ? -6.688 -0.943 27.176 1.00 91.88 168 SER A O 1
ATOM 1354 N N . LEU A 1 169 ? -7.979 0.086 25.652 1.00 92.44 169 LEU A N 1
ATOM 1355 C CA . LEU A 1 169 ? -9.243 -0.307 26.274 1.00 92.44 169 LEU A CA 1
ATOM 1356 C C . LEU A 1 169 ? -9.408 -1.832 26.319 1.00 92.44 169 LEU A C 1
ATOM 1358 O O . LEU A 1 169 ? -9.732 -2.383 27.368 1.00 92.44 169 LEU A O 1
ATOM 1362 N N . ALA A 1 170 ? -9.154 -2.523 25.205 1.00 92.25 170 ALA A N 1
ATOM 1363 C CA . ALA A 1 170 ? -9.230 -3.978 25.129 1.00 92.25 170 ALA A CA 1
ATOM 1364 C C . ALA A 1 170 ? -8.283 -4.653 26.130 1.00 92.25 170 ALA A C 1
ATOM 1366 O O . ALA A 1 170 ? -8.641 -5.677 26.712 1.00 92.25 170 ALA A O 1
ATOM 1367 N N . LYS A 1 171 ? -7.086 -4.094 26.340 1.00 91.62 171 LYS A N 1
ATOM 1368 C CA . LYS A 1 171 ? -6.100 -4.606 27.298 1.00 91.62 171 LYS A CA 1
ATOM 1369 C C . LYS A 1 171 ? -6.572 -4.451 28.745 1.00 91.62 171 LYS A C 1
ATOM 1371 O O . LYS A 1 171 ? -6.473 -5.411 29.503 1.00 91.62 171 LYS A O 1
ATOM 1376 N N . SER A 1 172 ? -7.111 -3.291 29.124 1.00 91.50 172 SER A N 1
ATOM 1377 C CA . SER A 1 172 ? -7.682 -3.092 30.465 1.00 91.50 172 SER A CA 1
ATOM 1378 C C . SER A 1 172 ? -8.871 -4.019 30.715 1.00 91.50 172 SER A C 1
ATOM 1380 O O . SER A 1 172 ? -8.903 -4.709 31.730 1.00 91.50 172 SER A O 1
ATOM 1382 N N . LEU A 1 173 ? -9.790 -4.130 29.750 1.00 91.38 173 LEU A N 1
ATOM 1383 C CA . LEU A 1 173 ? -10.954 -5.012 29.868 1.00 91.38 173 LEU A CA 1
ATOM 1384 C C . LEU A 1 173 ? -10.560 -6.491 29.999 1.00 91.38 173 LEU A C 1
ATOM 1386 O O . LEU A 1 173 ? -11.157 -7.207 30.798 1.00 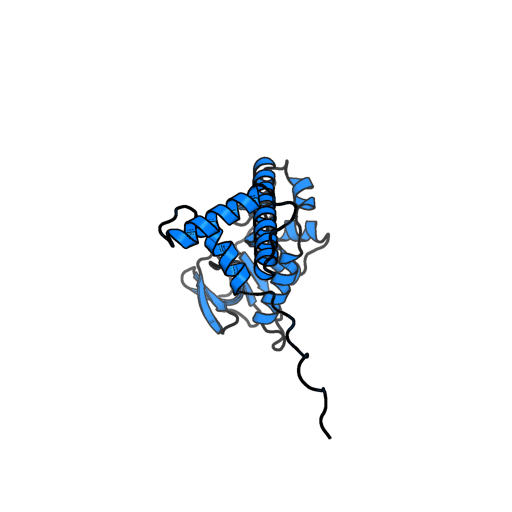91.38 173 LEU A O 1
ATOM 1390 N N . GLN A 1 174 ? -9.528 -6.944 29.276 1.00 90.38 174 GLN A N 1
ATOM 1391 C CA . GLN A 1 174 ? -8.954 -8.288 29.450 1.00 90.38 174 GLN A CA 1
ATOM 1392 C C . GLN A 1 174 ? -8.396 -8.514 30.859 1.00 90.38 174 GLN A C 1
ATOM 1394 O O . GLN A 1 174 ? -8.487 -9.621 31.380 1.00 90.38 174 GLN A O 1
ATOM 1399 N N . ALA A 1 175 ? -7.838 -7.475 31.480 1.00 90.38 175 ALA A N 1
ATOM 1400 C CA . ALA A 1 175 ? -7.336 -7.519 32.849 1.00 90.38 175 ALA A CA 1
ATOM 1401 C C . ALA A 1 175 ? -8.440 -7.342 33.913 1.00 90.38 175 ALA A C 1
ATOM 1403 O O . ALA A 1 175 ? -8.130 -7.280 35.100 1.00 90.38 175 ALA A O 1
ATOM 1404 N N . GLY A 1 176 ? -9.714 -7.231 33.513 1.00 90.44 176 GLY A N 1
ATOM 1405 C CA . GLY A 1 176 ? -10.829 -6.967 34.426 1.00 90.44 176 GLY A CA 1
ATOM 1406 C C . GLY A 1 176 ? -10.836 -5.548 35.006 1.00 90.44 176 GLY A C 1
ATOM 1407 O O . GLY A 1 176 ? -11.520 -5.300 35.995 1.00 90.44 176 GLY A O 1
ATOM 1408 N N . THR A 1 177 ? -10.084 -4.618 34.411 1.00 90.88 177 THR A N 1
ATOM 1409 C CA . THR A 1 177 ? -9.983 -3.221 34.851 1.00 90.88 177 THR A CA 1
ATOM 1410 C C . THR A 1 177 ? -10.525 -2.258 33.794 1.00 90.88 177 THR A C 1
ATOM 1412 O O . THR A 1 177 ? -10.818 -2.624 32.654 1.00 90.88 177 THR A O 1
ATOM 1415 N N . ILE A 1 178 ? -10.675 -0.991 34.175 1.00 87.44 178 ILE A N 1
ATOM 1416 C CA . ILE A 1 178 ? -11.023 0.109 33.270 1.00 87.44 178 ILE A CA 1
ATOM 1417 C C . ILE A 1 178 ? -9.813 1.055 33.219 1.00 87.44 178 ILE A C 1
ATOM 1419 O O . ILE A 1 178 ? -9.174 1.240 34.256 1.00 87.44 178 ILE A O 1
ATOM 1423 N N . PRO A 1 179 ? -9.461 1.634 32.051 1.00 84.69 179 PRO A N 1
ATOM 1424 C CA . PRO A 1 179 ? -8.391 2.626 31.974 1.00 84.69 179 PRO A CA 1
ATOM 1425 C C . PRO A 1 179 ? -8.642 3.810 32.920 1.00 84.69 179 PRO A C 1
ATOM 1427 O O . PRO A 1 179 ? -9.752 4.343 32.943 1.00 84.69 179 PRO A O 1
ATOM 1430 N N . ASP A 1 180 ? -7.607 4.238 33.646 1.00 82.38 180 ASP A N 1
ATOM 1431 C CA . ASP A 1 180 ? -7.620 5.427 34.503 1.00 82.38 180 ASP A CA 1
ATOM 1432 C C . ASP A 1 180 ? -6.433 6.341 34.127 1.00 82.38 180 ASP A C 1
ATOM 1434 O O . ASP A 1 180 ? -5.283 5.905 34.240 1.00 82.38 180 ASP A O 1
ATOM 1438 N N . PRO A 1 181 ? -6.667 7.564 33.610 1.00 85.62 181 PRO A N 1
ATOM 1439 C CA . PRO A 1 181 ? -7.971 8.185 33.375 1.00 85.62 181 PRO A CA 1
ATOM 1440 C C . PRO A 1 181 ? -8.707 7.608 32.157 1.00 85.62 181 PRO A C 1
ATOM 1442 O O . PRO A 1 181 ? -8.118 7.334 31.109 1.00 85.62 181 PRO A O 1
ATOM 1445 N N . LEU A 1 182 ? -10.034 7.495 32.264 1.00 89.69 182 LEU A N 1
ATOM 1446 C CA . LEU A 1 182 ? -10.891 7.095 31.150 1.00 89.69 182 LEU A CA 1
ATOM 1447 C C . LEU A 1 182 ? -11.135 8.281 30.208 1.00 89.69 182 LEU A C 1
ATOM 1449 O O . LEU A 1 182 ? -11.866 9.218 30.535 1.00 89.69 182 LEU A O 1
ATOM 1453 N N . THR A 1 183 ? -10.577 8.217 29.000 1.00 92.75 183 THR A N 1
ATOM 1454 C CA . THR A 1 183 ? -10.790 9.261 27.985 1.00 92.75 183 THR A CA 1
ATOM 1455 C C . THR A 1 183 ? -12.234 9.269 27.466 1.00 92.75 183 THR A C 1
ATOM 1457 O O . THR A 1 183 ? -12.923 8.244 27.453 1.00 92.75 183 THR A O 1
ATOM 1460 N N . ALA A 1 184 ? -12.703 10.416 26.957 1.00 92.62 184 ALA A N 1
ATOM 1461 C CA . ALA A 1 184 ? -14.037 10.529 26.355 1.00 92.62 184 ALA A CA 1
ATOM 1462 C C . ALA A 1 184 ? -14.247 9.534 25.195 1.00 92.62 184 ALA A C 1
ATOM 1464 O O . ALA A 1 184 ? -15.317 8.937 25.071 1.00 92.62 184 ALA A O 1
ATOM 1465 N N . ALA A 1 185 ? -13.205 9.298 24.392 1.00 90.81 185 ALA A N 1
ATOM 1466 C CA . ALA A 1 185 ? -13.224 8.326 23.302 1.00 90.81 185 ALA A CA 1
ATOM 1467 C C . ALA A 1 185 ? -13.375 6.881 23.809 1.00 90.81 185 ALA A C 1
ATOM 1469 O O . ALA A 1 185 ? -14.202 6.129 23.297 1.00 90.81 185 ALA A O 1
ATOM 1470 N N . GLN A 1 186 ? -12.645 6.494 24.860 1.00 92.75 186 GLN A N 1
ATOM 1471 C CA . GLN A 1 186 ? -12.794 5.167 25.470 1.00 92.75 186 GLN A CA 1
ATOM 1472 C C . GLN A 1 186 ? -14.165 4.991 26.130 1.00 92.75 186 GLN A C 1
ATOM 1474 O O . GLN A 1 186 ? -14.770 3.926 26.022 1.00 92.75 186 GLN A O 1
ATOM 1479 N N . LYS A 1 187 ? -14.709 6.045 26.748 1.00 93.69 187 LYS A N 1
ATOM 1480 C CA . LYS A 1 187 ? -16.080 6.041 27.274 1.00 93.69 187 LYS A CA 1
ATOM 1481 C C . LYS A 1 187 ? -17.116 5.831 26.164 1.00 93.69 187 LYS A C 1
ATOM 1483 O O . LYS A 1 187 ? -18.063 5.068 26.351 1.00 93.69 187 LYS A O 1
ATOM 1488 N N . ALA A 1 188 ? -16.935 6.456 24.999 1.00 93.44 188 ALA A N 1
ATOM 1489 C CA . ALA A 1 188 ? -17.791 6.223 23.836 1.00 93.44 188 ALA A CA 1
ATOM 1490 C C . ALA A 1 188 ? -17.701 4.767 23.340 1.00 93.44 188 ALA A C 1
ATOM 1492 O O . ALA A 1 188 ? -18.734 4.141 23.101 1.00 93.44 188 ALA A O 1
ATOM 1493 N N . LEU A 1 189 ? -16.497 4.187 23.277 1.00 93.12 189 LEU A N 1
ATOM 1494 C CA . LEU A 1 189 ? -16.305 2.771 22.935 1.00 93.12 189 LEU A CA 1
ATOM 1495 C C . LEU A 1 189 ? -16.986 1.825 23.938 1.00 93.12 189 LEU A C 1
ATOM 1497 O O . LEU A 1 189 ? -17.656 0.881 23.523 1.00 93.12 189 LEU A O 1
ATOM 1501 N N . LEU A 1 190 ? -16.896 2.098 25.243 1.00 93.19 190 LEU A N 1
ATOM 1502 C CA . LEU A 1 190 ? -17.626 1.347 26.274 1.00 93.19 190 LEU A CA 1
ATOM 1503 C C . LEU A 1 190 ? -19.146 1.439 26.092 1.00 93.19 190 LEU A C 1
ATOM 1505 O O . LEU A 1 190 ? -19.849 0.437 26.221 1.00 93.19 190 LEU A O 1
ATOM 1509 N N . ASN A 1 191 ? -19.666 2.616 25.737 1.00 93.88 191 ASN A N 1
ATOM 1510 C CA . ASN A 1 191 ? -21.085 2.772 25.422 1.00 93.88 191 ASN A CA 1
ATOM 1511 C C . ASN A 1 191 ? -21.490 1.940 24.199 1.00 93.88 191 ASN A C 1
ATOM 1513 O O . ASN A 1 191 ? -22.563 1.333 24.212 1.00 93.88 191 ASN A O 1
ATOM 1517 N N . HIS A 1 192 ? -20.634 1.869 23.174 1.00 94.44 192 HIS A N 1
ATOM 1518 C CA . HIS A 1 192 ? -20.873 1.015 22.016 1.00 94.44 192 HIS A CA 1
ATOM 1519 C C . HIS A 1 192 ? -20.857 -0.474 22.378 1.00 94.44 192 HIS A C 1
ATOM 1521 O O . HIS A 1 192 ? -21.741 -1.206 21.940 1.00 94.44 192 HIS A O 1
ATOM 1527 N N . LEU A 1 193 ? -19.915 -0.912 23.220 1.00 93.25 193 LEU A N 1
ATOM 1528 C CA . LEU A 1 193 ? -19.870 -2.279 23.748 1.00 93.25 193 LEU A CA 1
ATOM 1529 C C . LEU A 1 193 ? -21.146 -2.634 24.513 1.00 93.25 193 LEU A C 1
ATOM 1531 O O . LEU A 1 193 ? -21.735 -3.685 24.271 1.00 93.25 193 LEU A O 1
ATOM 1535 N N . ARG A 1 194 ? -21.618 -1.737 25.384 1.00 93.38 194 ARG A N 1
ATOM 1536 C CA . ARG A 1 194 ? -22.878 -1.922 26.114 1.00 93.38 194 ARG A CA 1
ATOM 1537 C C . ARG A 1 194 ? -24.077 -2.002 25.166 1.00 93.38 194 ARG A C 1
ATOM 1539 O O . ARG A 1 194 ? -24.902 -2.896 25.311 1.00 93.38 194 ARG A O 1
ATOM 1546 N N . GLY A 1 195 ? -24.174 -1.091 24.196 1.00 92.56 195 GLY A N 1
ATOM 1547 C CA . GLY A 1 195 ? -25.254 -1.096 23.203 1.00 92.56 195 GLY A CA 1
ATOM 1548 C C . GLY A 1 195 ? -25.271 -2.381 22.373 1.00 92.56 195 GLY A C 1
ATOM 1549 O O . GLY A 1 195 ? -26.331 -2.967 22.164 1.00 92.56 195 GLY A O 1
ATOM 1550 N N . PHE A 1 196 ? -24.092 -2.862 21.977 1.00 94.56 196 PHE A N 1
ATOM 1551 C CA . PHE A 1 196 ? -23.933 -4.141 21.296 1.00 94.56 196 PHE A CA 1
ATOM 1552 C C . PHE A 1 196 ? -24.323 -5.334 22.178 1.00 94.56 196 PHE A C 1
ATOM 1554 O O . PHE A 1 196 ? -25.004 -6.234 21.701 1.00 94.56 196 PHE A O 1
ATOM 1561 N N . ALA A 1 197 ? -23.961 -5.342 23.462 1.00 91.75 197 ALA A N 1
ATOM 1562 C CA . ALA A 1 197 ? -24.340 -6.419 24.378 1.00 91.75 197 ALA A CA 1
ATOM 1563 C C . ALA A 1 197 ? -25.866 -6.536 24.565 1.00 91.75 197 ALA A C 1
ATOM 1565 O O . ALA A 1 197 ? -26.373 -7.638 24.748 1.00 91.75 197 ALA A O 1
ATOM 1566 N N . ILE A 1 198 ? -26.596 -5.416 24.498 1.00 94.19 198 ILE A N 1
ATOM 1567 C CA . ILE A 1 198 ? -28.057 -5.382 24.677 1.00 94.19 198 ILE A CA 1
ATOM 1568 C C . ILE A 1 198 ? -28.796 -5.697 23.369 1.00 94.19 198 ILE A C 1
ATOM 1570 O O . ILE A 1 198 ? -29.759 -6.458 23.372 1.00 94.19 198 ILE A O 1
ATOM 1574 N N . HIS A 1 199 ? -28.376 -5.097 22.251 1.00 93.00 199 HIS A N 1
ATOM 1575 C CA . HIS A 1 199 ? -29.135 -5.129 20.993 1.00 93.00 199 HIS A CA 1
ATOM 1576 C C . HIS A 1 199 ? -28.466 -5.951 19.878 1.00 93.00 199 HIS A C 1
ATOM 1578 O O . HIS A 1 199 ? -29.014 -6.066 18.779 1.00 93.00 199 HIS A O 1
ATOM 1584 N N . GLY A 1 200 ? -27.280 -6.509 20.123 1.00 91.06 200 GLY A N 1
ATOM 1585 C CA . GLY A 1 200 ? -26.502 -7.242 19.129 1.00 91.06 200 GLY A CA 1
ATOM 1586 C C . GLY A 1 200 ? -26.193 -6.402 17.887 1.00 91.06 200 GLY A C 1
ATOM 1587 O O . GLY A 1 200 ? -25.951 -5.195 17.960 1.00 91.06 200 GLY A O 1
ATOM 1588 N N . ASN A 1 201 ? -26.241 -7.041 16.717 1.00 90.56 201 ASN A N 1
ATOM 1589 C CA . ASN A 1 201 ? -25.971 -6.406 15.420 1.00 90.56 201 ASN A CA 1
ATOM 1590 C C . ASN A 1 201 ? -27.000 -5.331 15.019 1.00 90.56 201 ASN A C 1
ATOM 1592 O O . ASN A 1 201 ? -26.752 -4.594 14.068 1.00 90.56 201 ASN A O 1
ATOM 1596 N N . ASN A 1 202 ? -28.128 -5.218 15.729 1.00 89.62 202 ASN A N 1
ATOM 1597 C CA . ASN A 1 202 ? -29.136 -4.187 15.466 1.00 89.62 202 ASN A CA 1
ATOM 1598 C C . ASN A 1 202 ? -28.750 -2.823 16.066 1.00 89.62 202 ASN A C 1
ATOM 1600 O O . ASN A 1 202 ? -29.396 -1.817 15.782 1.00 89.62 202 ASN A O 1
ATOM 1604 N N . TYR A 1 203 ? -27.702 -2.763 16.895 1.00 92.06 203 TYR A N 1
ATOM 1605 C CA . TYR A 1 203 ? -27.178 -1.509 17.423 1.00 92.06 203 TYR A CA 1
ATOM 1606 C C . TYR A 1 203 ? -26.402 -0.734 16.340 1.00 92.06 203 TYR A C 1
ATOM 1608 O O . TYR A 1 203 ? -25.422 -1.266 15.824 1.00 92.06 203 TYR A O 1
ATOM 1616 N N . PRO A 1 204 ? -26.717 0.540 16.035 1.00 89.31 204 PRO A N 1
ATOM 1617 C CA . PRO A 1 204 ? -26.023 1.292 14.979 1.00 89.31 204 PRO A CA 1
ATOM 1618 C C . PRO A 1 204 ? -24.496 1.374 15.152 1.00 89.31 204 PRO A C 1
ATOM 1620 O O . PRO A 1 204 ? -23.749 1.351 14.176 1.00 89.31 204 PRO A O 1
ATOM 1623 N N . GLY A 1 205 ? -24.015 1.416 16.399 1.00 86.50 205 GLY A N 1
ATOM 1624 C CA . GLY A 1 205 ? -22.589 1.452 16.735 1.00 86.50 205 GLY A CA 1
ATOM 1625 C C . GLY A 1 205 ? -21.946 0.077 16.941 1.00 86.50 205 GLY A C 1
ATOM 1626 O O . GLY A 1 205 ? -20.931 -0.012 17.630 1.00 86.50 205 GLY A O 1
ATOM 1627 N N . TYR A 1 206 ? -22.520 -1.008 16.406 1.00 90.19 206 TYR A N 1
ATOM 1628 C CA . TYR A 1 206 ? -21.998 -2.360 16.638 1.00 90.19 206 TYR A CA 1
ATOM 1629 C C . TYR A 1 206 ? -20.600 -2.589 16.038 1.00 90.19 206 TYR A C 1
ATOM 1631 O O . TYR A 1 206 ? -19.825 -3.371 16.581 1.00 90.19 206 TY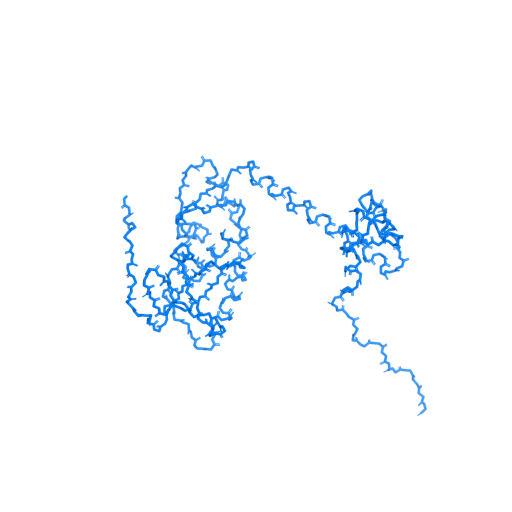R A O 1
ATOM 1639 N N . LYS A 1 207 ? -20.235 -1.901 14.945 1.00 92.19 207 LYS A N 1
ATOM 1640 C CA . LYS A 1 207 ? -18.923 -2.072 14.289 1.00 92.19 207 LYS A CA 1
ATOM 1641 C C . LYS A 1 207 ? -17.747 -1.678 15.204 1.00 92.19 207 LYS A C 1
ATOM 1643 O O . LYS A 1 207 ? -16.899 -2.541 15.424 1.00 92.19 207 LYS A O 1
ATOM 1648 N N . PRO A 1 208 ? -17.713 -0.468 15.804 1.00 89.62 208 PRO A N 1
ATOM 1649 C CA . PRO A 1 208 ? -16.719 -0.129 16.827 1.00 89.62 208 PRO A CA 1
ATOM 1650 C C . PRO A 1 208 ? -16.670 -1.119 18.001 1.00 89.62 208 PRO A C 1
ATOM 1652 O O . PRO A 1 208 ? -15.594 -1.451 18.489 1.00 89.62 208 PRO A O 1
ATOM 1655 N N . ALA A 1 209 ? -17.824 -1.633 18.444 1.00 89.56 209 ALA A N 1
ATOM 1656 C CA . ALA A 1 209 ? -17.876 -2.628 19.517 1.00 89.56 209 ALA A CA 1
ATOM 1657 C C . ALA A 1 209 ? -17.196 -3.947 19.110 1.00 89.56 209 ALA A C 1
ATOM 1659 O O . ALA A 1 209 ? -16.391 -4.494 19.864 1.00 89.56 209 ALA A O 1
ATOM 1660 N N . LEU A 1 210 ? -17.468 -4.434 17.894 1.00 91.25 210 LEU A N 1
ATOM 1661 C CA . LEU A 1 210 ? -16.837 -5.635 17.349 1.00 91.25 210 LEU A CA 1
ATOM 1662 C C . LEU A 1 210 ? -15.321 -5.486 17.192 1.00 91.25 210 LEU A C 1
ATOM 1664 O O . LEU A 1 210 ? -14.611 -6.473 17.360 1.00 91.25 210 LEU A O 1
ATOM 1668 N N . GLU A 1 211 ? -14.811 -4.297 16.870 1.00 89.56 211 GLU A N 1
ATOM 1669 C CA . GLU A 1 211 ? -13.364 -4.054 16.800 1.00 89.56 211 GLU A CA 1
ATOM 1670 C C . GLU A 1 211 ? -12.692 -4.290 18.155 1.00 89.56 211 GLU A C 1
ATOM 1672 O O . GLU A 1 211 ? -11.722 -5.044 18.231 1.00 89.56 211 GLU A O 1
ATOM 1677 N N . VAL A 1 212 ? -13.254 -3.743 19.238 1.00 90.19 212 VAL A N 1
ATOM 1678 C CA . VAL A 1 212 ? -12.729 -3.958 20.595 1.00 90.19 212 VAL A CA 1
ATOM 1679 C C . VAL A 1 212 ? -12.875 -5.423 21.023 1.00 90.19 212 VAL A C 1
ATOM 1681 O O . VAL A 1 212 ? -11.928 -6.005 21.546 1.00 90.19 212 VAL A O 1
ATOM 1684 N N . ILE A 1 213 ? -14.019 -6.063 20.748 1.00 90.00 213 ILE A N 1
ATOM 1685 C CA . ILE A 1 213 ? -14.241 -7.486 21.070 1.00 90.00 213 ILE A CA 1
ATOM 1686 C C . ILE A 1 213 ? -13.242 -8.384 20.336 1.00 90.00 213 ILE A C 1
ATOM 1688 O O . ILE A 1 213 ? -12.690 -9.299 20.943 1.00 90.00 213 ILE A O 1
ATOM 1692 N N . LYS A 1 214 ? -12.967 -8.120 19.053 1.00 90.19 214 LYS A N 1
ATOM 1693 C CA . LYS A 1 214 ? -11.959 -8.869 18.292 1.00 90.19 214 LYS A CA 1
ATOM 1694 C C . LYS A 1 214 ? -10.585 -8.749 18.938 1.00 90.19 214 LYS A C 1
ATOM 1696 O O . LYS A 1 214 ? -9.924 -9.768 19.089 1.00 90.19 214 LYS A O 1
ATOM 1701 N N . LEU A 1 215 ? -10.188 -7.548 19.366 1.00 89.06 215 LEU A N 1
ATOM 1702 C CA . LEU A 1 215 ? -8.911 -7.329 20.054 1.00 89.06 215 LEU A CA 1
ATOM 1703 C C . LEU A 1 215 ? -8.816 -8.116 21.372 1.00 89.06 215 LEU A C 1
ATOM 1705 O O . LEU A 1 215 ? -7.751 -8.650 21.678 1.00 89.06 215 LEU A O 1
ATOM 1709 N N . ILE A 1 216 ? -9.926 -8.244 22.107 1.00 85.31 216 ILE A N 1
ATOM 1710 C CA . ILE A 1 216 ? -10.024 -9.080 23.315 1.00 85.31 216 ILE A CA 1
ATOM 1711 C C . ILE A 1 216 ? -9.900 -10.572 22.968 1.00 85.31 216 ILE A C 1
ATOM 1713 O O . ILE A 1 216 ? -9.122 -11.288 23.592 1.00 85.31 216 ILE A O 1
ATOM 1717 N N . GLN A 1 217 ? -10.631 -11.044 21.954 1.00 74.56 217 GLN A N 1
ATOM 1718 C CA . GLN A 1 217 ? -10.662 -12.457 21.551 1.00 74.56 217 GLN A CA 1
ATOM 1719 C C . GLN A 1 217 ? -9.350 -12.941 20.925 1.00 74.56 217 GLN A C 1
ATOM 1721 O O . GLN A 1 217 ? -9.004 -14.112 21.058 1.00 74.56 217 GLN A O 1
ATOM 1726 N N . THR A 1 218 ? -8.618 -12.070 20.224 1.00 61.19 218 THR A N 1
ATOM 1727 C CA . THR A 1 218 ? -7.379 -12.471 19.546 1.00 61.19 218 THR A CA 1
ATOM 1728 C C . THR A 1 218 ? -6.176 -12.607 20.473 1.00 61.19 218 THR A C 1
ATOM 1730 O O . THR A 1 218 ? -5.201 -13.224 20.048 1.00 61.19 218 THR A O 1
ATOM 1733 N N . GLY A 1 219 ? -6.248 -12.093 21.710 1.00 47.16 219 GLY A N 1
ATOM 1734 C CA . GLY A 1 219 ? -5.168 -12.102 22.701 1.00 47.16 219 GLY A CA 1
ATOM 1735 C C . GLY A 1 219 ? -3.843 -11.478 22.211 1.00 47.16 219 GLY A C 1
ATOM 1736 O O . GLY A 1 219 ? -3.567 -11.372 21.014 1.00 47.16 219 GLY A O 1
ATOM 1737 N N . PRO A 1 220 ? -2.937 -11.060 23.105 1.00 43.84 220 PRO A N 1
ATOM 1738 C CA . PRO A 1 220 ? -1.559 -10.823 22.703 1.00 43.84 220 PRO A CA 1
ATOM 1739 C C . PRO A 1 220 ? -0.925 -12.169 22.306 1.00 43.84 220 PRO A C 1
ATOM 1741 O O . PRO A 1 220 ? -0.767 -13.069 23.131 1.00 43.84 220 PRO A O 1
ATOM 1744 N N . LYS A 1 221 ? -0.531 -12.334 21.035 1.00 46.50 221 LYS A N 1
ATOM 1745 C CA . LYS A 1 221 ? 0.338 -13.446 20.609 1.00 46.50 221 LYS A CA 1
ATOM 1746 C C . LYS A 1 221 ? 1.698 -13.341 21.320 1.00 46.50 221 LYS A C 1
ATOM 1748 O O . LYS A 1 221 ? 2.607 -12.729 20.768 1.00 46.50 221 LYS A O 1
ATOM 1753 N N . LYS A 1 222 ? 1.813 -13.954 22.508 1.00 36.16 222 LYS A N 1
ATOM 1754 C CA . LYS A 1 222 ? 3.001 -14.526 23.193 1.00 36.16 222 LYS A CA 1
ATOM 1755 C C . LYS A 1 222 ? 2.957 -14.261 24.704 1.00 36.16 222 LYS A C 1
ATOM 1757 O O . LYS A 1 222 ? 3.271 -13.161 25.134 1.00 36.16 222 LYS A O 1
ATOM 1762 N N . GLN A 1 223 ? 2.673 -15.309 25.478 1.00 35.03 223 GLN A N 1
ATOM 1763 C CA . GLN A 1 223 ? 3.537 -15.889 26.525 1.00 35.03 223 GLN A CA 1
ATOM 1764 C C . GLN A 1 223 ? 2.695 -16.833 27.396 1.00 35.03 223 GLN A C 1
ATOM 1766 O O . GLN A 1 223 ? 2.226 -16.479 28.468 1.00 35.03 223 GLN A O 1
ATOM 1771 N N . THR A 1 224 ? 2.529 -18.068 26.936 1.00 31.17 224 THR A N 1
ATOM 1772 C CA . THR A 1 224 ? 2.222 -19.208 27.808 1.00 31.17 224 THR A CA 1
ATOM 1773 C C . THR A 1 224 ? 3.144 -20.348 27.405 1.00 31.17 224 THR A C 1
ATOM 1775 O O . THR A 1 224 ? 2.764 -21.316 26.758 1.00 31.17 224 THR A O 1
ATOM 1778 N N . ALA A 1 225 ? 4.416 -20.188 27.759 1.00 36.88 225 ALA A N 1
ATOM 1779 C CA . ALA A 1 225 ? 5.325 -21.304 27.939 1.00 36.88 225 ALA A CA 1
ATOM 1780 C C . ALA A 1 225 ? 5.888 -21.197 29.359 1.00 36.88 225 ALA A C 1
ATOM 1782 O O . ALA A 1 225 ? 6.537 -20.211 29.691 1.00 36.88 225 ALA A O 1
ATOM 1783 N N . LYS A 1 226 ? 5.623 -22.247 30.145 1.00 38.53 226 LYS A N 1
ATOM 1784 C CA . LYS A 1 226 ? 6.153 -22.556 31.481 1.00 38.53 226 LYS A CA 1
ATOM 1785 C C . LYS A 1 226 ? 5.698 -21.684 32.657 1.00 38.53 226 LYS A C 1
ATOM 1787 O O . LYS A 1 226 ? 6.426 -20.830 33.141 1.00 38.53 226 LYS A O 1
ATOM 1792 N N . SER A 1 227 ? 4.583 -22.099 33.250 1.00 34.25 227 SER A N 1
ATOM 1793 C CA . SER A 1 227 ? 4.479 -22.201 34.711 1.00 34.25 227 SER A CA 1
ATOM 1794 C C . SER A 1 227 ? 3.468 -23.291 35.081 1.00 34.25 227 SER A C 1
ATOM 1796 O O . SER A 1 227 ? 2.364 -23.010 35.531 1.00 34.25 227 SER A O 1
ATOM 1798 N N . LEU A 1 228 ? 3.823 -24.550 34.834 1.00 31.86 228 LEU A N 1
ATOM 1799 C CA . LEU A 1 228 ? 3.229 -25.687 35.535 1.00 31.86 228 LEU A CA 1
ATOM 1800 C C . LEU A 1 228 ? 4.275 -26.793 35.643 1.00 31.86 228 LEU A C 1
ATOM 1802 O O . LEU A 1 228 ? 4.820 -27.232 34.633 1.00 31.86 228 LEU A O 1
ATOM 1806 N N . GLY A 1 229 ? 4.514 -27.219 36.881 1.00 30.61 229 GLY A N 1
ATOM 1807 C CA . GLY A 1 229 ? 5.192 -28.467 37.201 1.00 30.61 229 GLY A CA 1
ATOM 1808 C C . GLY A 1 229 ? 6.601 -28.312 37.758 1.00 30.61 229 GLY A C 1
ATOM 1809 O O . GLY A 1 229 ? 7.547 -28.606 37.044 1.00 30.61 229 GLY A O 1
ATOM 1810 N N . THR A 1 230 ? 6.717 -27.888 39.020 1.00 33.12 230 THR A N 1
ATOM 1811 C CA . THR A 1 230 ? 7.268 -28.752 40.087 1.00 33.12 230 THR A CA 1
ATOM 1812 C C . THR A 1 230 ? 7.107 -28.067 41.444 1.00 33.12 230 THR A C 1
ATOM 1814 O O . THR A 1 230 ? 7.905 -27.209 41.807 1.00 33.12 230 THR A O 1
ATOM 1817 N N . VAL A 1 231 ? 6.074 -28.470 42.185 1.00 34.22 231 VAL A N 1
ATOM 1818 C CA . VAL A 1 231 ? 6.104 -28.523 43.651 1.00 34.22 231 VAL A CA 1
ATOM 1819 C C . VAL A 1 231 ? 5.678 -29.944 44.021 1.00 34.22 231 VAL A C 1
ATOM 1821 O O . VAL A 1 231 ? 4.548 -30.335 43.750 1.00 34.22 231 VAL A O 1
ATOM 1824 N N . GLU A 1 232 ? 6.679 -30.683 44.502 1.00 33.56 232 GLU A N 1
ATOM 1825 C CA . GLU A 1 232 ? 6.686 -31.768 45.496 1.00 33.56 232 GLU A CA 1
ATOM 1826 C C . GLU A 1 232 ? 5.727 -32.960 45.373 1.00 33.56 232 GLU A C 1
ATOM 1828 O O . GLU A 1 232 ? 4.510 -32.807 45.368 1.00 33.56 232 GLU A O 1
ATOM 1833 N N . SER A 1 233 ? 6.300 -34.172 45.439 1.00 33.12 233 SER A N 1
ATOM 1834 C CA . SER A 1 233 ? 6.002 -35.163 46.494 1.00 33.12 233 SER A CA 1
ATOM 1835 C C . SER A 1 233 ? 6.974 -36.355 46.425 1.00 33.12 233 SER A C 1
ATOM 1837 O O . SER A 1 233 ? 6.975 -37.066 45.425 1.00 33.12 233 SER A O 1
ATOM 1839 N N . SER A 1 234 ? 7.710 -36.540 47.531 1.00 37.62 234 SER A N 1
ATOM 1840 C CA . SER A 1 234 ? 8.274 -37.788 48.098 1.00 37.62 234 SER A CA 1
ATOM 1841 C C . SER A 1 234 ? 9.373 -38.559 47.363 1.00 37.62 234 SER A C 1
ATOM 1843 O O . SER A 1 234 ? 9.113 -39.150 46.296 1.00 37.62 234 SER A O 1
#

pLDDT: mean 83.45, std 18.22, range [26.55, 96.62]